Protein 3H0O (pdb70)

Solvent-accessible surface area: 10497 Å² total; per-residue (Å²): 142,56,110,28,0,0,0,9,0,51,12,89,130,58,51,108,42,0,48,3,28,0,52,0,46,3,2,16,11,37,0,0,0,0,1,0,14,0,23,34,83,7,1,89,76,85,96,48,93,67,32,0,18,0,2,0,20,0,11,4,92,77,43,32,26,2,5,0,5,0,20,2,21,100,19,89,54,80,126,60,29,83,102,115,21,90,8,99,76,26,0,33,119,24,19,6,20,0,2,0,11,1,5,61,112,36,0,62,0,13,14,67,55,127,86,49,14,99,22,113,46,51,30,7,75,74,3,75,39,53,1,3,2,16,0,8,0,20,0,6,95,53,41,92,71,0,11,136,13,49,66,86,116,17,72,25,41,0,19,0,29,46,0,61,7,33,119,62,31,76,38,142,8,166,89,53,51,52,22,61,87,66,40,52,18,86,1,117,86,55,4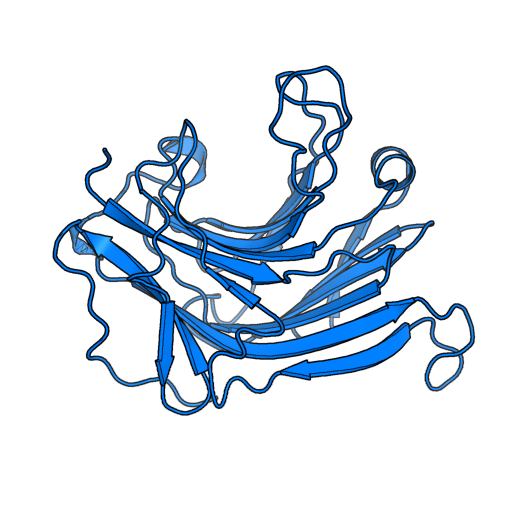8,48,98,77,3,9,70,1,84,91,54,86,145,32,0,57,0,21,2,14,68,126,0,12,31,45,98,117,23,10,1,0,0,0,0,0,91,83,65,111,37,53,8,139,44,173,23,32,223,66

Radius of gyration: 16.9 Å; Cα contacts (8 Å, |Δi|>4): 677; chains: 1; bounding box: 40×43×46 Å

Nearest PDB structures (foldseek):
  3h0o-assembly1_A  TM=1.004E+00  e=4.615E-49  Fibrobacter succinogenes
  3hr9-assembly1_A  TM=1.004E+00  e=6.947E-48  Fibrobacter succinogenes
  3axd-assembly1_A  TM=9.994E-01  e=2.816E-46  Fibrobacter succinogenes subsp. succinogenes S85
  1zm1-assembly1_B  TM=9.976E-01  e=1.644E-44  Fibrobacter succinogenes
  2r49-assembly1_A  TM=9.841E-01  e=6.721E-44  Fibrobacter succinogenes

CATH classification: 2.60.120.200

B-factor: mean 15.39, std 5.96, range [6.52, 32.75]

Foldseek 3Di:
DFFKEWWKKWWPDWFDWWKKKWWKQFWAAFFKKWWKKWFDPPQQPQPQDWGFMWIWIQQRVQQQKTWTWTWIDGHVGIDMDIDMGGHPPGSNPHIWMWMWGADLAWIFIDINRHTPDIDGDDSSPRNDDITIMMIIMFGFPPCVRRHPDDQVVDKIKMKTQKMWIWDQQQLPDVPRHGTHTDDMDRQQDPDPVTMDMDAADDPRTNHGHDPLQWDGPDRITMIIMHGVPPRDDDDDDDDD

InterPro domains:
  IPR000757 Beta-glucanase-like, N-terminal domain [PF00722] (22-151)
  IPR000757 Beta-glucanase-like, N-terminal domain [PS51762] (1-197)
  IPR008263 Glycoside hydrolase, family 16, active site [PS01034] (79-89)
  IPR008264 Beta-glucanase [PR00737] (33-51)
  IPR008264 Beta-glucanase [PR00737] (76-91)
  IPR008264 Beta-glucanase [PR00737] (133-150)
  IPR008264 Beta-glucanase [PR00737] (180-192)
  IPR013320 Concanavalin A-like lectin/glucanase domain superfamily [SSF49899] (26-251)
  IPR050546 Glycosyl Hydrolase Family 16 [PTHR10963] (32-193)

Secondary structure (DSSP, 8-state):
--SEEEEEEEESS-BSSEEEEEEEE----TTEEEEEEEE-TTTT--SSPBP-EEEEEEETT-TTEEEEEEEEEETTEEE---EEEE-SS-TTTS-EEEEEEE-SS-EEEEETTEEEEEE-SHHHHT--S-BEEEEEEEEBS-HHHH-S--GGG--EEEEEEEEEEEEE-TTTSGGG-SEEEEEEE--SS--TTTEEE--B--TTB-EEE-GGGEEEETTEEEEEEEETT-----SPPPP-

Structure (mmCIF, N/CA/C/O backbone):
data_3H0O
#
_entry.id   3H0O
#
_cell.length_a   60.4
_cell.length_b   68.6
_cell.length_c   70.7
_cell.angle_alpha   90.00
_cell.angle_beta   90.00
_cell.angle_gamma   90.00
#
_symmetry.space_group_name_H-M   'P 21 21 21'
#
loop_
_entity.id
_entity.type
_entity.pdbx_description
1 polymer Beta-glucanase
2 non-polymer 'CALCIUM ION'
3 non-polymer 2-AMINO-2-HYDROXYMETHYL-PROPANE-1,3-DIOL
4 non-polymer 'ACETATE ION'
5 water water
#
loop_
_atom_site.group_PDB
_atom_site.id
_atom_site.type_symbol
_atom_site.label_atom_id
_atom_site.label_alt_id
_atom_site.label_comp_id
_atom_site.label_asym_id
_atom_site.label_entity_id
_atom_site.label_seq_id
_atom_site.pdbx_PDB_ins_code
_atom_site.Cartn_x
_atom_site.Cartn_y
_atom_site.Cartn_z
_atom_site.occupancy
_atom_site.B_iso_or_equiv
_atom_site.auth_seq_id
_atom_site.auth_comp_id
_atom_site.auth_asym_id
_atom_site.auth_atom_id
_atom_site.pdbx_PDB_model_num
ATOM 1 N N . ALA A 1 1 ? 12.448 47.374 12.303 1.00 26.65 4 ALA A N 1
ATOM 2 C CA . ALA A 1 1 ? 12.734 45.974 12.705 1.00 24.36 4 ALA A CA 1
ATOM 3 C C . ALA A 1 1 ? 13.087 45.034 11.530 1.00 23.32 4 ALA A C 1
ATOM 4 O O . ALA A 1 1 ? 13.351 45.477 10.401 1.00 23.75 4 ALA A O 1
ATOM 6 N N . LYS A 1 2 ? 13.093 43.733 11.791 1.00 19.48 5 LYS A N 1
ATOM 7 C CA . LYS A 1 2 ? 13.532 42.760 10.806 1.00 17.88 5 LYS A CA 1
ATOM 8 C C . LYS A 1 2 ? 12.459 42.270 9.855 1.00 16.63 5 LYS A C 1
ATOM 9 O O . LYS A 1 2 ? 11.287 42.494 10.109 1.00 18.0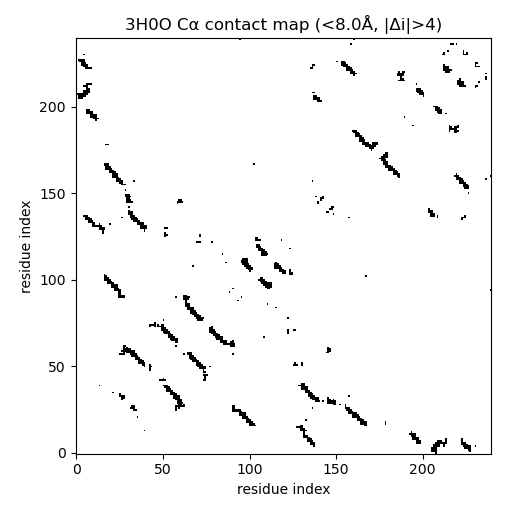8 5 LYS A O 1
ATOM 15 N N . ASP A 1 3 ? 12.898 41.608 8.780 1.00 15.91 6 ASP A N 1
ATOM 16 C CA . ASP A 1 3 ? 12.003 41.185 7.690 1.00 15.51 6 ASP A CA 1
ATOM 17 C C . ASP A 1 3 ? 11.382 39.792 7.856 1.00 13.52 6 ASP A C 1
ATOM 18 O O . ASP A 1 3 ? 10.543 39.383 7.063 1.00 12.95 6 ASP A O 1
ATOM 23 N N . PHE A 1 4 ? 11.779 39.084 8.921 1.00 10.67 7 PHE A N 1
ATOM 24 C CA . PHE A 1 4 ? 11.295 37.707 9.180 1.00 10.42 7 PHE A CA 1
ATOM 25 C C . PHE A 1 4 ? 10.915 37.568 10.633 1.00 9.65 7 PHE A C 1
ATOM 26 O O . PHE A 1 4 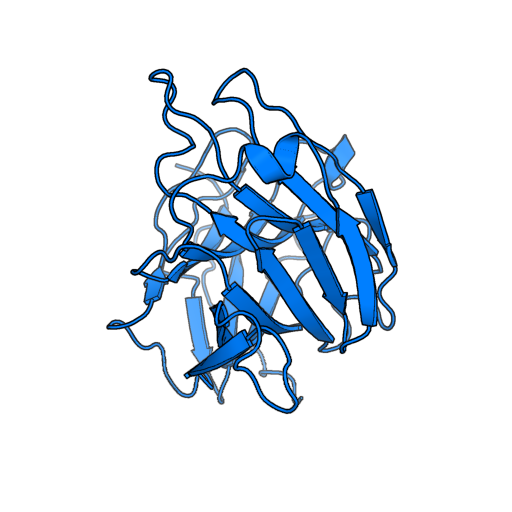? 11.399 38.322 11.469 1.00 9.94 7 PHE A O 1
ATOM 34 N N . SER A 1 5 ? 10.038 36.606 10.885 1.00 10.27 8 SER A N 1
ATOM 35 C CA . SER A 1 5 ? 9.540 36.320 12.226 1.00 9.81 8 SER A CA 1
ATOM 36 C C . SER A 1 5 ? 9.861 34.904 12.632 1.00 9.73 8 SER A C 1
ATOM 37 O O . SER A 1 5 ? 9.506 33.945 11.941 1.00 10.38 8 SER A O 1
ATOM 40 N N . GLY A 1 6 ? 10.563 34.800 13.764 1.00 8.98 9 GLY A N 1
ATOM 41 C CA . GLY A 1 6 ? 10.867 33.494 14.341 1.00 10.45 9 GLY A CA 1
ATOM 42 C C . GLY A 1 6 ? 10.220 33.402 15.704 1.00 10.33 9 GLY A C 1
ATOM 43 O O . GLY A 1 6 ? 9.303 34.149 16.010 1.00 10.29 9 GLY A O 1
ATOM 44 N N . ALA A 1 7 ? 10.702 32.495 16.549 1.00 10.24 10 ALA A N 1
ATOM 45 C CA . ALA A 1 7 ? 10.085 32.310 17.855 1.00 10.57 10 ALA A CA 1
ATOM 46 C C . ALA A 1 7 ? 11.052 31.758 18.872 1.00 9.84 10 ALA A C 1
ATOM 47 O O . ALA A 1 7 ? 12.007 31.069 18.523 1.00 10.67 10 ALA A O 1
ATOM 49 N N . GLU A 1 8 ? 10.800 32.081 20.141 1.00 10.60 11 GLU A N 1
ATOM 50 C CA . GLU A 1 8 ? 11.623 31.535 21.231 1.00 10.54 11 GLU A CA 1
ATOM 51 C C . GLU A 1 8 ? 10.732 31.227 22.428 1.00 10.66 11 GLU A C 1
ATOM 52 O O . GLU A 1 8 ? 10.101 32.130 22.983 1.00 13.79 11 GLU A O 1
ATOM 58 N N . LEU A 1 9 ? 10.665 29.946 22.798 1.00 9.20 12 LEU A N 1
ATOM 59 C CA . LEU A 1 9 ? 9.905 29.463 23.956 1.00 9.89 12 LEU A CA 1
ATOM 60 C C . LEU A 1 9 ? 10.889 29.333 25.109 1.00 8.76 12 LEU A C 1
ATOM 61 O O . LEU A 1 9 ? 11.991 28.806 24.914 1.00 10.49 12 LEU A O 1
ATOM 66 N N . TYR A 1 10 ? 10.546 29.813 26.301 1.00 8.63 13 TYR A N 1
ATOM 67 C CA . TYR A 1 10 ? 11.509 29.710 27.398 1.00 8.94 13 TYR A CA 1
ATOM 68 C C . TYR A 1 10 ? 10.828 29.465 28.746 1.00 8.33 13 TYR A C 1
ATOM 69 O O . TYR A 1 10 ? 9.722 29.962 28.987 1.00 9.22 13 TYR A O 1
ATOM 78 N N . THR A 1 11 ? 11.458 28.693 29.621 1.00 7.86 14 THR A N 1
ATOM 79 C CA . THR A 1 11 ? 10.889 28.538 30.947 1.00 8.47 14 THR A CA 1
ATOM 80 C C . THR A 1 11 ? 11.039 29.847 31.711 1.00 9.41 14 THR A C 1
ATOM 81 O O . THR A 1 11 ? 12.073 30.538 31.656 1.00 10.07 14 THR A O 1
ATOM 85 N N . LEU A 1 12 ? 9.979 30.200 32.443 1.00 9.29 15 LEU A N 1
ATOM 86 C CA . LEU A 1 12 ? 10.056 31.404 33.285 1.00 9.61 15 LEU A CA 1
ATOM 87 C C . LEU A 1 12 ? 11.073 31.217 34.421 1.00 9.63 15 LEU A C 1
ATOM 88 O O . LEU A 1 12 ? 11.786 32.175 34.812 1.00 11.87 15 LEU A O 1
ATOM 93 N N . GLU A 1 13 ? 11.172 29.996 34.933 1.00 10.39 16 GLU A N 1
ATOM 94 C CA . GLU A 1 13 ? 12.084 29.677 36.022 1.00 10.06 16 GLU A CA 1
ATOM 95 C C . GLU A 1 13 ? 13.391 29.112 35.528 1.00 9.47 16 GLU A C 1
ATOM 96 O O . GLU A 1 13 ? 13.428 28.416 34.510 1.00 12.37 16 GLU A O 1
ATOM 102 N N . GLU A 1 14 ? 14.459 29.398 36.246 1.00 9.17 17 GLU A N 1
ATOM 103 C CA . GLU A 1 14 ? 15.782 28.854 35.948 1.00 9.27 17 GLU A CA 1
ATOM 104 C C . GLU A 1 14 ? 16.131 27.911 37.087 1.00 9.92 17 GLU A C 1
ATOM 105 O O . GLU A 1 14 ? 15.691 28.123 38.241 1.00 11.49 17 GLU A O 1
ATOM 111 N N . VAL A 1 15 ? 16.962 26.910 36.800 1.00 9.16 18 VAL A N 1
ATOM 112 C CA . VAL A 1 15 ? 17.360 25.930 37.829 1.00 9.61 18 VAL A CA 1
ATOM 113 C C . VAL A 1 15 ? 18.858 25.676 37.807 1.00 9.83 18 VAL A C 1
ATOM 114 O O . VAL A 1 15 ? 19.538 26.004 36.849 1.00 10.32 18 VAL A O 1
ATOM 118 N N . GLN A 1 16 ? 19.373 25.095 38.895 1.00 10.84 19 GLN A N 1
ATOM 119 C CA . GLN A 1 16 ? 20.791 24.738 38.968 1.00 10.40 19 GLN A CA 1
ATOM 120 C C . GLN A 1 16 ? 20.879 23.237 38.817 1.00 10.22 19 GLN A C 1
ATOM 121 O O . GLN A 1 16 ? 20.460 22.498 39.741 1.00 10.76 19 GLN A O 1
ATOM 127 N N . TYR A 1 17 ? 21.421 22.795 37.682 1.00 10.21 20 TYR A N 1
ATOM 128 C CA . TYR A 1 17 ? 21.585 21.395 37.328 1.00 9.23 20 TYR A CA 1
ATOM 129 C C . TYR A 1 17 ? 20.274 20.721 37.014 1.00 10.37 20 TYR A C 1
ATOM 130 O O . TYR A 1 17 ? 19.197 21.214 37.377 1.00 12.36 20 TYR A O 1
ATOM 139 N N . GLY A 1 18 ? 20.374 19.607 36.327 1.00 9.29 21 GLY A N 1
ATOM 140 C CA . GLY A 1 18 ? 19.184 18.844 36.005 1.00 9.40 21 GLY A CA 1
ATOM 141 C C . GLY A 1 18 ? 19.313 18.033 34.739 1.00 9.06 21 GLY A C 1
ATOM 142 O O . GLY A 1 18 ? 20.377 17.962 34.120 1.00 9.88 21 GLY A O 1
ATOM 143 N N . LYS A 1 19 ? 18.236 17.369 34.376 1.00 9.63 22 LYS A N 1
ATOM 144 C CA . LYS A 1 19 ? 18.157 16.628 33.111 1.00 9.31 22 LYS A CA 1
ATOM 145 C C . LYS A 1 19 ? 16.939 17.207 32.411 1.00 7.96 22 LYS A C 1
ATOM 146 O O . LYS A 1 19 ? 15.922 17.517 33.069 1.00 9.24 22 LYS A O 1
ATOM 152 N N . PHE A 1 20 ? 17.056 17.420 31.108 1.00 8.01 23 PHE A N 1
ATOM 153 C CA . PHE A 1 20 ? 16.004 18.086 30.345 1.00 7.63 23 PHE A CA 1
ATOM 154 C C . PHE A 1 20 ? 15.786 17.309 29.068 1.00 8.06 23 PHE A C 1
ATOM 155 O O . PHE A 1 20 ? 16.742 17.093 28.321 1.00 9.82 23 PHE A O 1
ATOM 163 N N . GLU A 1 21 ? 14.556 16.870 28.795 1.00 9.12 24 GLU A N 1
ATOM 164 C CA . GLU A 1 21 ? 14.271 16.131 27.566 1.00 9.89 24 GLU A CA 1
ATOM 165 C C . GLU A 1 21 ? 13.168 16.809 26.788 1.00 8.14 24 GLU A C 1
ATOM 166 O O . GLU A 1 21 ? 12.206 17.353 27.394 1.00 9.56 24 GLU A O 1
ATOM 172 N N . ALA A 1 22 ? 13.281 16.803 25.462 1.00 8.66 25 ALA A N 1
ATOM 173 C CA . ALA A 1 22 ? 12.237 17.378 24.640 1.00 8.38 25 ALA A CA 1
ATOM 174 C C . ALA A 1 22 ? 12.046 16.486 23.433 1.00 8.85 25 ALA A C 1
ATOM 175 O O . ALA A 1 22 ? 13.014 16.081 22.786 1.00 9.53 25 ALA A O 1
ATOM 177 N N . ARG A 1 23 ? 10.776 16.157 23.156 1.00 9.60 26 ARG A N 1
ATOM 178 C CA . ARG A 1 23 ? 10.387 15.301 22.034 1.00 10.35 26 ARG A CA 1
ATOM 179 C C . ARG A 1 23 ? 10.039 16.240 20.904 1.00 9.50 26 ARG A C 1
ATOM 180 O O . ARG A 1 23 ? 9.018 16.915 20.952 1.00 11.13 26 ARG A O 1
ATOM 188 N N . MET A 1 24 ? 10.887 16.262 19.878 1.00 9.54 27 MET A N 1
ATOM 189 C CA . MET A 1 24 ? 10.723 17.243 18.831 1.00 10.34 27 MET A CA 1
ATOM 190 C C . MET A 1 24 ? 10.977 16.786 17.421 1.00 10.95 27 MET A C 1
ATOM 191 O O . MET A 1 24 ? 11.764 15.871 17.190 1.00 11.96 27 MET A O 1
ATOM 196 N N . LYS A 1 25 ? 10.314 17.457 16.489 1.00 10.68 28 LYS A N 1
ATOM 197 C CA . LYS A 1 25 ? 10.612 17.291 15.065 1.00 10.91 28 LYS A CA 1
ATOM 198 C C . LYS A 1 25 ? 11.103 18.713 14.732 1.00 11.20 28 LYS A C 1
ATOM 199 O O . LYS A 1 25 ? 10.371 19.717 14.876 1.00 12.02 28 LYS A O 1
ATOM 205 N N . MET A 1 26 ? 12.348 18.803 14.286 1.00 10.57 29 MET A N 1
ATOM 206 C CA . MET A 1 26 ? 12.980 20.089 14.049 1.00 10.57 29 MET A CA 1
ATOM 207 C C . MET A 1 26 ? 12.701 20.708 12.691 1.00 11.23 29 MET A C 1
ATOM 208 O O . MET A 1 26 ? 12.245 20.049 11.760 1.00 12.18 29 MET A O 1
ATOM 213 N N . ALA A 1 27 ? 12.979 21.994 12.586 1.00 11.45 30 ALA A N 1
ATOM 214 C CA . ALA A 1 27 ? 12.815 22.727 11.331 1.00 11.30 30 ALA A CA 1
ATOM 215 C C . ALA A 1 27 ? 14.158 22.841 10.654 1.00 10.91 30 ALA A C 1
ATOM 216 O O . ALA A 1 27 ? 15.193 22.954 11.328 1.00 10.73 30 ALA A O 1
ATOM 218 N N . ALA A 1 28 ? 14.163 22.786 9.321 1.00 11.32 31 ALA A N 1
ATOM 219 C CA . ALA A 1 28 ? 15.422 22.950 8.608 1.00 12.17 31 ALA A CA 1
ATOM 220 C C . ALA A 1 28 ? 15.270 23.362 7.155 1.00 13.53 31 ALA A C 1
ATOM 221 O O . ALA A 1 28 ? 14.461 22.807 6.408 1.00 15.02 31 ALA A O 1
ATOM 223 N N . ALA A 1 29 ? 16.027 24.386 6.808 1.00 12.09 32 ALA A N 1
ATOM 224 C CA . ALA A 1 29 ? 16.197 24.793 5.408 1.00 13.23 32 ALA A CA 1
ATOM 225 C C . ALA A 1 29 ? 17.516 25.540 5.429 1.00 11.88 32 ALA A C 1
ATOM 226 O O . ALA A 1 29 ? 17.968 26.019 6.475 1.00 12.15 32 ALA A O 1
ATOM 228 N N . SER A 1 30 ? 18.173 25.684 4.280 1.00 12.77 33 SER A N 1
ATOM 229 C CA . SER A 1 30 ? 19.418 26.412 4.280 1.00 12.02 33 SER A CA 1
ATOM 230 C C . SER A 1 30 ? 19.211 27.788 4.942 1.00 12.31 33 SER A C 1
ATOM 231 O O . SER A 1 30 ? 18.262 28.488 4.647 1.00 11.65 33 SER A O 1
ATOM 234 N N . GLY A 1 31 ? 20.102 28.122 5.875 1.00 11.32 34 GLY A N 1
ATOM 235 C CA . GLY A 1 31 ? 20.033 29.377 6.581 1.00 12.0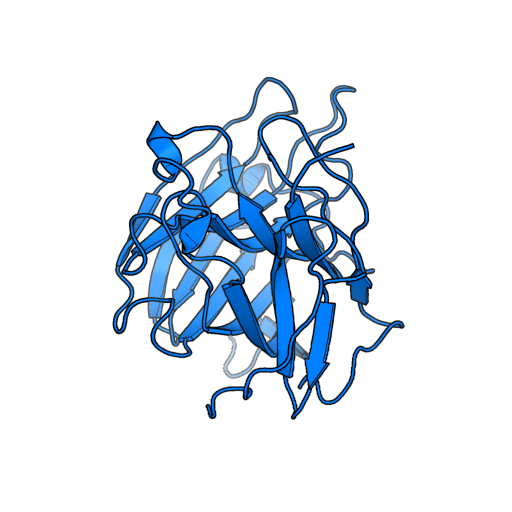1 34 GLY A CA 1
ATOM 236 C C . GLY A 1 31 ? 19.369 29.376 7.955 1.00 10.02 34 GLY A C 1
ATOM 237 O O . GLY A 1 31 ? 19.401 30.402 8.635 1.00 10.89 34 GLY A O 1
ATOM 238 N N . THR A 1 32 ? 18.739 28.277 8.341 1.00 10.51 35 THR A N 1
ATOM 239 C CA . THR A 1 32 ? 17.992 28.261 9.610 1.00 9.42 35 THR A CA 1
ATOM 240 C C . THR A 1 32 ? 18.727 27.647 10.792 1.00 10.05 35 THR A C 1
ATOM 241 O O . THR A 1 32 ? 19.721 26.931 10.645 1.00 10.29 35 THR A O 1
ATOM 245 N N . VAL A 1 33 ? 18.223 27.996 11.967 1.00 9.46 36 VAL A N 1
ATOM 246 C CA . VAL A 1 33 ? 18.700 27.432 13.238 1.00 9.09 36 VAL A CA 1
ATOM 247 C C . VAL A 1 33 ? 17.440 27.033 14.008 1.00 8.59 36 VAL A C 1
ATOM 248 O O . VAL A 1 33 ? 16.528 27.852 14.194 1.00 9.56 36 VAL A O 1
ATOM 252 N N . SER A 1 34 ? 17.416 25.789 14.481 1.00 8.32 37 SER A N 1
ATOM 253 C CA . SER A 1 34 ? 16.260 25.191 15.190 1.00 8.18 37 SER A CA 1
ATOM 254 C C . SER A 1 34 ? 16.879 24.544 16.411 1.00 8.44 37 SER A C 1
ATOM 255 O O . SER A 1 34 ? 17.724 23.670 16.276 1.00 8.63 37 SER A O 1
ATOM 258 N N . SER A 1 35 ? 16.459 24.964 17.607 1.00 7.52 38 SER A N 1
ATOM 259 C CA . SER A 1 35 ? 17.250 24.607 18.787 1.00 8.07 38 SER A CA 1
ATOM 260 C C . SER A 1 35 ? 16.522 24.164 20.023 1.00 7.52 38 SER A C 1
ATOM 261 O O . SER A 1 35 ? 15.288 24.278 20.135 1.00 8.80 38 SER A O 1
ATOM 264 N N . MET A 1 36 ? 17.340 23.685 20.966 1.00 8.14 39 MET A N 1
ATOM 265 C CA . MET A 1 36 ? 16.963 23.368 22.351 1.00 6.92 39 MET A CA 1
ATOM 266 C C . MET A 1 36 ? 18.220 23.807 23.102 1.00 7.33 39 MET A C 1
ATOM 267 O O . MET A 1 36 ? 19.338 23.407 22.754 1.00 8.37 39 MET A O 1
ATOM 272 N N . PHE A 1 37 ? 18.068 24.600 24.165 1.00 6.95 40 PHE A N 1
ATOM 273 C CA . PHE A 1 37 ? 19.244 25.056 24.886 1.00 7.92 40 PHE A CA 1
ATOM 274 C C . PHE A 1 37 ? 18.949 25.471 26.300 1.00 7.05 40 PHE A C 1
ATOM 275 O O . PHE A 1 37 ? 17.821 25.794 26.656 1.00 8.78 40 PHE A O 1
ATOM 283 N N . LEU A 1 38 ? 19.972 25.356 27.131 1.00 7.27 41 LEU A N 1
ATOM 284 C CA . LEU A 1 38 ? 19.919 25.865 28.497 1.00 7.58 41 LEU A CA 1
ATOM 285 C C . LEU A 1 38 ? 20.555 27.246 28.421 1.00 7.35 41 LEU A C 1
ATOM 286 O O . LEU A 1 38 ? 21.525 27.462 27.686 1.00 8.40 41 LEU A O 1
ATOM 291 N N . TYR A 1 39 ? 20.000 28.201 29.162 1.00 7.68 42 TYR A N 1
ATOM 292 C CA . TYR A 1 39 ? 20.507 29.558 29.090 1.00 8.33 42 TYR A CA 1
ATOM 293 C C . TYR A 1 39 ? 20.397 30.308 30.405 1.00 7.73 42 TYR A C 1
ATOM 294 O O . TYR A 1 39 ? 19.312 30.290 31.022 1.00 9.20 42 TYR A O 1
ATOM 303 N N . GLN A 1 40 ? 21.478 30.942 30.851 1.00 8.51 43 GLN A N 1
ATOM 304 C CA . GLN A 1 40 ? 21.426 31.806 32.059 1.00 8.90 43 GLN A CA 1
ATOM 305 C C . GLN A 1 40 ? 21.013 33.200 31.497 1.00 8.22 43 GLN A C 1
ATOM 306 O O . GLN A 1 40 ? 21.816 33.910 30.858 1.00 8.51 43 GLN A O 1
ATOM 312 N N . ASN A 1 41 ? 19.764 33.588 31.739 1.00 8.21 44 ASN A N 1
ATOM 313 C CA . ASN A 1 41 ? 19.277 34.839 31.150 1.00 9.48 44 ASN A CA 1
ATOM 314 C C . ASN A 1 41 ? 20.125 36.010 31.587 1.00 10.54 44 ASN A C 1
ATOM 315 O O . ASN A 1 41 ? 20.514 36.097 32.753 1.00 11.43 44 ASN A O 1
ATOM 320 N N . GLY A 1 42 ? 20.423 36.889 30.627 1.00 10.08 45 GLY A N 1
ATOM 321 C CA . GLY A 1 42 ? 21.275 38.039 30.883 1.00 11.64 45 GLY A CA 1
ATOM 322 C C . GLY A 1 42 ? 22.701 37.786 30.458 1.00 11.60 45 GLY A C 1
ATOM 323 O O . GLY A 1 42 ? 23.516 38.713 30.449 1.00 12.03 45 GLY A O 1
ATOM 324 N N . SER A 1 43 ? 23.036 36.540 30.085 1.00 11.61 46 SER A N 1
ATOM 325 C CA . SER A 1 43 ? 24.406 36.226 29.638 1.00 11.83 46 SER A CA 1
ATOM 326 C C . SER A 1 43 ? 24.854 37.142 28.501 1.00 11.59 46 SER A C 1
ATOM 327 O O . SER A 1 43 ? 26.039 37.446 28.388 1.00 13.00 46 SER A O 1
ATOM 330 N N . GLU A 1 44 ? 23.902 37.601 27.697 1.00 12.25 47 GLU A N 1
ATOM 331 C CA . GLU A 1 44 ? 24.179 38.438 26.534 1.00 14.25 47 GLU A CA 1
ATOM 332 C C . GLU A 1 44 ? 24.563 39.861 26.891 1.00 15.66 47 GLU A C 1
ATOM 333 O O . GLU A 1 44 ? 24.994 40.629 26.023 1.00 16.77 47 GLU A O 1
ATOM 339 N N . ILE A 1 45 ? 24.425 40.232 28.153 1.00 15.49 48 ILE A N 1
ATOM 340 C CA . ILE A 1 45 ? 24.764 41.588 28.579 1.00 16.33 48 ILE A CA 1
ATOM 341 C C . ILE A 1 45 ? 26.263 41.723 28.788 1.00 17.16 48 ILE A C 1
ATOM 342 O O . ILE A 1 45 ? 26.878 40.990 29.550 1.00 16.62 48 ILE A O 1
ATOM 347 N N . ALA A 1 46 ? 26.861 42.688 28.099 1.00 18.00 49 ALA A N 1
ATOM 348 C CA . ALA A 1 46 ? 28.300 42.866 28.148 1.00 18.51 49 ALA A CA 1
ATOM 349 C C . ALA A 1 46 ? 28.828 43.757 29.258 1.00 18.94 49 ALA A C 1
ATOM 350 O O . ALA A 1 46 ? 29.603 44.697 29.013 1.00 20.85 49 ALA A O 1
ATOM 352 N N . ASP A 1 47 ? 28.418 43.461 30.482 1.00 18.37 50 ASP A N 1
ATOM 353 C CA . ASP A 1 47 ? 28.847 44.223 31.642 1.00 19.38 50 ASP A CA 1
ATOM 354 C C . ASP A 1 47 ? 29.918 43.500 32.464 1.00 19.23 50 ASP A C 1
ATOM 355 O O . ASP A 1 47 ? 30.313 43.959 33.539 1.00 21.93 50 ASP A O 1
ATOM 360 N N . GLY A 1 48 ? 30.412 42.373 31.948 1.00 18.99 51 GLY A N 1
ATOM 361 C CA . GLY A 1 48 ? 31.451 41.632 32.632 1.00 19.63 51 GLY A CA 1
ATOM 362 C C . GLY A 1 48 ? 30.997 40.331 33.275 1.00 19.83 51 GLY A C 1
ATOM 363 O O . GLY A 1 48 ? 31.828 39.524 33.702 1.00 21.72 51 GLY A O 1
ATOM 364 N N . ARG A 1 49 ? 29.687 40.126 33.371 1.00 18.43 52 ARG A N 1
ATOM 365 C CA . ARG A 1 49 ? 29.181 38.896 33.979 1.00 17.34 52 ARG A CA 1
ATOM 366 C C . ARG A 1 49 ? 29.514 37.708 33.046 1.00 16.15 52 ARG A C 1
ATOM 367 O O . ARG A 1 49 ? 29.727 37.875 31.849 1.00 15.70 52 ARG A O 1
ATOM 375 N N . PRO A 1 50 ? 29.533 36.497 33.608 1.00 16.32 53 PRO A N 1
ATOM 376 C CA . PRO A 1 50 ? 29.835 35.334 32.764 1.00 14.57 53 PRO A CA 1
ATOM 377 C C . PRO A 1 50 ? 28.675 34.933 31.842 1.00 13.73 53 PRO A C 1
ATOM 378 O O . PRO A 1 50 ? 27.515 35.301 32.076 1.00 13.37 53 PRO A O 1
ATOM 382 N N . TRP A 1 51 ? 29.017 34.206 30.789 1.00 12.38 54 TRP A N 1
ATOM 383 C CA . TRP A 1 51 ? 28.037 33.672 29.833 1.00 12.57 54 TRP A CA 1
ATOM 384 C C . TRP A 1 51 ? 27.916 32.200 30.243 1.00 11.88 54 TRP A C 1
ATOM 385 O O . TRP A 1 51 ? 28.921 31.533 30.493 1.00 11.02 54 TRP A O 1
ATOM 396 N N . VAL A 1 52 ? 26.681 31.708 30.325 1.00 10.77 55 VAL A N 1
ATOM 397 C CA . VAL A 1 52 ? 26.422 30.314 30.729 1.00 9.38 55 VAL A CA 1
ATOM 398 C C . VAL A 1 52 ? 25.304 29.821 29.823 1.00 8.71 55 VAL A C 1
ATOM 399 O O . VAL A 1 52 ? 24.184 30.315 29.900 1.00 9.61 55 VAL A O 1
ATOM 403 N N . GLU A 1 53 ? 25.630 28.867 28.953 1.00 7.97 56 GLU A N 1
ATOM 404 C CA . GLU A 1 53 ? 24.696 28.337 27.979 1.00 8.67 56 GLU A CA 1
ATOM 405 C C . GLU A 1 53 ? 25.134 26.968 27.479 1.00 7.77 56 GLU A C 1
ATOM 406 O O . GLU A 1 53 ? 26.340 26.741 27.322 1.00 8.69 56 GLU A O 1
ATOM 412 N N . VAL A 1 54 ? 24.177 26.084 27.190 1.00 7.82 57 VAL A N 1
ATOM 413 C CA . VAL A 1 54 ? 24.470 24.734 26.643 1.00 6.86 57 VAL A CA 1
ATOM 414 C C . VAL A 1 54 ? 23.493 24.575 25.487 1.00 7.36 57 VAL A C 1
ATOM 415 O O . VAL A 1 54 ? 22.276 24.742 25.672 1.00 8.65 57 VAL A O 1
ATOM 419 N N . ASP A 1 55 ? 23.999 24.188 24.317 1.00 8.09 58 ASP A N 1
ATOM 420 C CA . ASP A 1 55 ? 23.173 24.124 23.095 1.00 8.23 58 ASP A CA 1
ATOM 421 C C . ASP A 1 55 ? 23.047 22.836 22.340 1.00 7.86 58 ASP A C 1
ATOM 422 O O . ASP A 1 55 ? 23.993 22.027 22.315 1.00 8.31 58 ASP A O 1
ATOM 427 N N . ILE A 1 56 ? 21.875 22.699 21.715 1.00 8.63 59 ILE A N 1
ATOM 428 C CA . ILE A 1 56 ? 21.568 21.693 20.665 1.00 8.08 59 ILE A CA 1
ATOM 429 C C . ILE A 1 56 ? 21.003 22.601 19.533 1.00 8.75 59 ILE A C 1
ATOM 430 O O . ILE A 1 56 ? 19.958 23.238 19.710 1.00 8.80 59 ILE A O 1
ATOM 435 N N . GLU A 1 57 ? 21.690 22.654 18.395 1.00 9.08 60 GLU A N 1
ATOM 436 C CA . GLU A 1 57 ? 21.231 23.475 17.276 1.00 8.54 60 GLU A CA 1
ATOM 437 C C . GLU A 1 57 ? 21.265 22.728 15.966 1.00 8.44 60 GLU A C 1
ATOM 438 O O . GLU A 1 57 ? 22.335 22.277 15.547 1.00 10.45 60 GLU A O 1
ATOM 444 N N . VAL A 1 58 ? 20.103 22.546 15.356 1.00 8.01 61 VAL A N 1
ATOM 445 C CA . VAL A 1 58 ? 20.074 21.957 14.007 1.00 8.84 61 VAL A CA 1
ATOM 446 C C . VAL A 1 58 ? 20.314 23.138 13.037 1.00 9.28 61 VAL A C 1
ATOM 447 O O . VAL A 1 58 ? 19.553 24.120 13.044 1.00 9.37 61 VAL A O 1
ATOM 451 N N . LEU A 1 59 ? 21.423 23.062 12.285 1.00 11.17 62 LEU A N 1
ATOM 452 C CA . LEU A 1 59 ? 21.806 24.089 11.300 1.00 11.78 62 LEU A CA 1
ATOM 453 C C . LEU A 1 59 ? 21.136 23.642 9.999 1.00 11.16 62 LEU A C 1
ATOM 454 O O . LEU A 1 59 ? 21.369 22.513 9.542 1.00 13.57 62 LEU A O 1
ATOM 459 N N . GLY A 1 60 ? 20.349 24.546 9.404 1.00 11.30 63 GLY A N 1
ATOM 460 C CA . GLY A 1 60 ? 19.471 24.188 8.314 1.00 12.43 63 GLY A CA 1
ATOM 461 C C . GLY A 1 60 ? 20.007 23.508 7.083 1.00 11.52 63 GLY A C 1
ATOM 462 O O . GLY A 1 60 ? 19.299 22.704 6.491 1.00 13.27 63 GLY A O 1
ATOM 463 N N . LYS A 1 61 ? 21.240 23.817 6.743 1.00 12.92 64 LYS A N 1
ATOM 464 C CA . LYS A 1 61 ? 21.820 23.199 5.541 1.00 14.47 64 LYS A CA 1
ATOM 465 C C . LYS A 1 61 ? 22.137 21.726 5.777 1.00 15.74 64 LYS A C 1
ATOM 466 O O . LYS A 1 61 ? 22.332 20.980 4.826 1.00 17.05 64 LYS A O 1
ATOM 472 N N . ASN A 1 62 ? 22.196 21.289 7.039 1.00 15.04 65 ASN A N 1
ATOM 473 C CA . ASN A 1 62 ? 22.551 19.896 7.355 1.00 15.86 65 ASN A CA 1
ATOM 474 C C . ASN A 1 62 ? 21.551 19.316 8.335 1.00 14.41 65 ASN A C 1
ATOM 475 O O . ASN A 1 62 ? 21.872 19.125 9.506 1.00 14.30 65 ASN A O 1
ATOM 480 N N . PRO A 1 63 ? 20.353 19.012 7.876 1.00 14.56 66 PRO A N 1
ATOM 481 C CA . PRO A 1 63 ? 19.288 18.457 8.724 1.00 15.68 66 PRO A CA 1
ATOM 482 C C . PRO A 1 63 ? 19.552 17.085 9.336 1.00 14.96 66 PRO A C 1
ATOM 483 O O . PRO A 1 63 ? 18.884 16.690 10.296 1.00 14.04 66 PRO A O 1
ATOM 487 N N . GLY A 1 64 ? 20.543 16.374 8.808 1.00 13.85 67 GLY A N 1
ATOM 488 C CA . GLY A 1 64 ? 20.863 15.050 9.318 1.00 15.40 67 GLY A CA 1
ATOM 489 C C . GLY A 1 64 ? 21.873 15.067 10.442 1.00 15.42 67 GLY A C 1
ATOM 490 O O . GLY A 1 64 ? 22.485 14.044 10.758 1.00 16.09 67 GLY A O 1
ATOM 491 N N . SER A 1 65 ? 22.046 16.233 11.066 1.00 15.21 68 SER A N 1
ATOM 492 C CA . SER A 1 65 ? 23.034 16.397 12.115 1.00 16.32 68 SER A CA 1
ATOM 493 C C . SER A 1 65 ? 22.596 17.545 13.006 1.00 14.65 68 SER A C 1
ATOM 494 O O . SER A 1 65 ? 21.725 18.311 12.612 1.00 13.81 68 SER A O 1
ATOM 497 N N . PHE A 1 66 ? 23.185 17.644 14.196 1.00 13.03 69 PHE A N 1
ATOM 498 C CA . PHE A 1 66 ? 22.977 18.828 15.025 1.00 12.16 69 PHE A CA 1
ATOM 499 C C . PHE A 1 66 ? 24.307 19.186 15.622 1.00 11.69 69 PHE A C 1
ATOM 500 O O . PHE A 1 66 ? 25.210 18.338 15.756 1.00 12.00 69 PHE A O 1
ATOM 508 N N . GLN A 1 67 ? 24.460 20.466 15.928 1.00 10.61 70 GLN A N 1
ATOM 509 C CA . GLN A 1 67 ? 25.652 20.992 16.552 1.00 9.61 70 GLN A CA 1
ATOM 510 C C . GLN A 1 67 ? 25.418 21.118 18.059 1.00 9.52 70 GLN A C 1
ATOM 511 O O . GLN A 1 67 ? 24.380 21.631 18.501 1.00 10.34 70 GLN A O 1
ATOM 517 N N . SER A 1 68 ? 26.368 20.620 18.838 1.00 9.78 71 SER A N 1
ATOM 518 C CA . SER A 1 68 ? 26.322 20.751 20.297 1.00 9.28 71 SER A CA 1
ATOM 519 C C . SER A 1 68 ? 27.294 21.850 20.660 1.00 8.86 71 SER A C 1
ATOM 520 O O . SER A 1 68 ? 28.249 22.126 19.914 1.00 9.94 71 SER A O 1
ATOM 523 N N . ASN A 1 69 ? 27.067 22.521 21.777 1.00 8.71 72 ASN A N 1
ATOM 524 C CA . ASN A 1 69 ? 27.982 23.568 22.195 1.00 9.02 72 ASN A CA 1
ATOM 525 C C . ASN A 1 69 ? 27.795 23.863 23.668 1.00 9.78 72 ASN A C 1
ATOM 526 O O . ASN A 1 69 ? 26.713 23.590 24.240 1.00 8.83 72 ASN A O 1
ATOM 531 N N . ILE A 1 70 ? 28.866 24.380 24.259 1.00 9.31 73 ILE A N 1
ATOM 532 C CA . ILE A 1 70 ? 28.801 24.971 25.582 1.00 8.93 73 ILE A CA 1
ATOM 533 C C . ILE A 1 70 ? 29.402 26.350 25.355 1.00 9.52 73 ILE A C 1
ATOM 534 O O . ILE A 1 70 ? 30.499 26.448 24.750 1.00 8.97 73 ILE A O 1
ATOM 539 N N . ILE A 1 71 ? 28.715 27.401 25.795 1.00 10.73 74 ILE A N 1
ATOM 540 C CA . ILE A 1 71 ? 29.232 28.749 25.691 1.00 9.58 74 ILE A CA 1
ATOM 541 C C . ILE A 1 71 ? 29.513 29.273 27.095 1.00 9.71 74 ILE A C 1
ATOM 542 O O . ILE A 1 71 ? 28.608 29.372 27.931 1.00 10.15 74 ILE A O 1
ATOM 547 N N . THR A 1 72 ? 30.795 29.528 27.376 1.00 11.13 75 THR A N 1
ATOM 548 C CA . THR A 1 72 ? 31.212 30.124 28.634 1.00 11.51 75 THR A CA 1
ATOM 549 C C . THR A 1 72 ? 32.036 31.381 28.278 1.00 12.31 75 THR A C 1
ATOM 550 O O . THR A 1 72 ? 31.874 31.882 27.165 1.00 12.97 75 THR A O 1
ATOM 554 N N . GLY A 1 73 ? 32.888 31.869 29.179 1.00 15.17 76 GLY A N 1
ATOM 555 C CA . GLY A 1 73 ? 33.587 33.119 28.885 1.00 15.58 76 GLY A CA 1
ATOM 556 C C . GLY A 1 73 ? 32.617 34.250 29.243 1.00 15.87 76 GLY A C 1
ATOM 557 O O . GLY A 1 73 ? 31.905 34.189 30.256 1.00 15.42 76 GLY A O 1
ATOM 558 N N . LYS A 1 74 ? 32.563 35.267 28.384 1.00 15.67 77 LYS A N 1
ATOM 559 C CA . LYS A 1 74 ? 31.662 36.395 28.604 1.00 16.44 77 LYS A CA 1
ATOM 560 C C . LYS A 1 74 ? 31.310 37.021 27.271 1.00 16.81 77 LYS A C 1
ATOM 561 O O . LYS A 1 74 ? 31.935 36.720 26.257 1.00 16.14 77 LYS A O 1
ATOM 567 N N . ALA A 1 75 ? 30.280 37.861 27.249 1.00 16.58 78 ALA A N 1
ATOM 568 C CA . ALA A 1 75 ? 29.871 38.490 25.991 1.00 17.69 78 ALA A CA 1
ATOM 569 C C . ALA A 1 75 ? 31.055 39.254 25.377 1.00 18.27 78 ALA A C 1
ATOM 570 O O . ALA A 1 75 ? 31.744 39.972 26.081 1.00 19.67 78 ALA A O 1
ATOM 572 N N . GLY A 1 76 ? 31.264 39.052 24.083 1.00 19.36 79 GLY A N 1
ATOM 573 C CA . GLY A 1 76 ? 32.370 39.693 23.388 1.00 20.17 79 GLY A CA 1
ATOM 574 C C . GLY A 1 76 ? 33.658 38.892 23.510 1.00 21.40 79 GLY A C 1
ATOM 575 O O . GLY A 1 76 ? 34.647 39.209 22.838 1.00 22.38 79 GLY A O 1
ATOM 576 N N . ALA A 1 77 ? 33.669 37.863 24.360 1.00 19.95 80 ALA A N 1
ATOM 577 C CA . ALA A 1 77 ? 34.836 36.997 24.553 1.00 18.83 80 ALA A CA 1
ATOM 578 C C . ALA A 1 77 ? 34.358 35.610 25.011 1.00 16.55 80 ALA A C 1
ATOM 579 O O . ALA A 1 77 ? 34.681 35.144 26.106 1.00 17.27 80 ALA A O 1
ATOM 581 N N . GLN A 1 78 ? 33.601 34.983 24.137 1.00 16.29 81 GLN A N 1
ATOM 582 C CA . GLN A 1 78 ? 33.034 33.681 24.419 1.00 16.84 81 GLN A CA 1
ATOM 583 C C . GLN A 1 78 ? 34.045 32.565 24.278 1.00 16.55 81 GLN A C 1
ATOM 584 O O . GLN A 1 78 ? 34.990 32.677 23.492 1.00 17.32 81 GLN A O 1
ATOM 590 N N . LYS A 1 79 ? 33.853 31.500 25.056 1.00 15.10 82 LYS A N 1
ATOM 591 C CA . LYS A 1 79 ? 34.663 30.284 24.942 1.00 14.84 82 LYS A CA 1
ATOM 592 C C . LYS A 1 79 ? 33.610 29.271 24.473 1.00 12.87 82 LYS A C 1
ATOM 593 O O . LYS A 1 79 ? 32.528 29.190 25.061 1.00 12.85 82 LYS A O 1
ATOM 599 N N . THR A 1 80 ? 33.897 28.554 23.399 1.00 12.42 83 THR A N 1
ATOM 600 C CA . THR A 1 80 ? 32.957 27.602 22.818 1.00 12.41 83 THR A CA 1
ATOM 601 C C . THR A 1 80 ? 33.597 26.253 22.571 1.00 11.27 83 THR A C 1
ATOM 602 O O . THR A 1 80 ? 34.823 26.089 22.747 1.00 13.53 83 THR A O 1
ATOM 606 N N . SER A 1 81 ? 32.801 25.276 22.150 1.00 11.43 84 SER A N 1
ATOM 607 C CA . SER A 1 81 ? 33.292 23.914 21.920 1.00 11.36 84 SER A CA 1
ATOM 608 C C . SER A 1 81 ? 32.346 23.200 20.977 1.00 11.33 84 SER A C 1
ATOM 609 O O . SER A 1 81 ? 31.796 22.142 21.299 1.00 12.87 84 SER A O 1
ATOM 612 N N . GLU A 1 82 ? 32.169 23.774 19.799 1.00 11.14 85 GLU A N 1
ATOM 613 C CA . GLU A 1 82 ? 31.251 23.206 18.828 1.00 11.99 85 GLU A CA 1
ATOM 614 C C . GLU A 1 82 ? 31.624 21.795 18.401 1.00 11.74 85 GLU A C 1
ATOM 615 O O . GLU A 1 82 ? 32.801 21.531 18.076 1.00 13.47 85 GLU A O 1
ATOM 621 N N . LYS A 1 83 ? 30.657 20.881 18.395 1.00 12.05 86 LYS A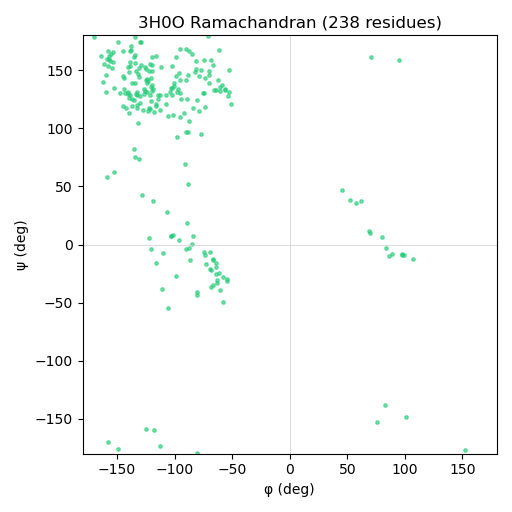 N 1
ATOM 622 C CA . LYS A 1 83 ? 30.851 19.524 17.862 1.00 12.48 86 LYS A CA 1
ATOM 623 C C . LYS A 1 83 ? 29.579 19.191 17.063 1.00 13.30 86 LYS A C 1
ATOM 624 O O . LYS A 1 83 ? 28.569 19.904 17.183 1.00 11.61 86 LYS A O 1
ATOM 630 N N . HIS A 1 84 ? 29.597 18.123 16.272 1.00 13.31 87 HIS A N 1
ATOM 631 C CA . HIS A 1 84 ? 28.462 17.760 15.426 1.00 14.55 87 HIS A CA 1
ATOM 632 C C . HIS A 1 84 ? 28.143 16.288 15.592 1.00 14.58 87 HIS A C 1
ATOM 633 O O . HIS A 1 84 ? 29.043 15.455 15.806 1.00 16.39 87 HIS A O 1
ATOM 640 N N . HIS A 1 85 ? 26.863 15.979 15.483 1.00 12.96 88 HIS A N 1
ATOM 641 C CA . HIS A 1 85 ? 26.363 14.639 15.752 1.00 14.17 88 HIS A CA 1
ATOM 642 C C . HIS A 1 85 ? 25.304 14.256 14.763 1.00 14.52 88 HIS A C 1
ATOM 643 O O . HIS A 1 85 ? 24.357 15.003 14.547 1.00 15.80 88 HIS A O 1
ATOM 650 N N . ALA A 1 86 ? 25.449 13.079 14.158 1.00 14.60 89 ALA A N 1
ATOM 651 C CA . ALA A 1 86 ? 24.490 12.607 13.209 1.00 15.25 89 ALA A CA 1
ATOM 652 C C . ALA A 1 86 ? 23.184 12.238 13.870 1.00 14.80 89 ALA A C 1
ATOM 653 O O . ALA A 1 86 ? 23.161 11.747 14.984 1.00 16.72 89 ALA A O 1
ATOM 655 N N . VAL A 1 87 ? 22.088 12.460 13.165 1.00 16.07 90 VAL A N 1
ATOM 656 C CA . VAL A 1 87 ? 20.761 12.130 13.654 1.00 17.09 90 VAL A CA 1
ATOM 657 C C . VAL A 1 87 ? 20.075 11.398 12.511 1.00 18.33 90 VAL A C 1
ATOM 658 O O . VAL A 1 87 ? 20.059 11.895 11.386 1.00 19.27 90 VAL A O 1
ATOM 662 N N . SER A 1 88 ? 19.481 10.255 12.820 1.00 17.73 91 SER A N 1
ATOM 663 C CA . SER A 1 88 ? 18.793 9.462 11.796 1.00 18.10 91 SER A CA 1
ATOM 664 C C . SER A 1 88 ? 17.494 8.881 12.351 1.00 16.40 91 SER A C 1
ATOM 665 O O . SER A 1 88 ? 17.495 8.270 13.422 1.00 17.80 91 SER A O 1
ATOM 668 N N . PRO A 1 89 ? 16.348 9.119 11.677 1.00 16.87 92 PRO A N 1
ATOM 669 C CA . PRO A 1 89 ? 16.155 9.893 10.452 1.00 17.36 92 PRO A CA 1
ATOM 670 C C . PRO A 1 89 ? 16.578 11.330 10.725 1.00 17.25 92 PRO A C 1
ATOM 671 O O . PRO A 1 89 ? 16.745 11.727 11.889 1.00 17.18 92 PRO A O 1
ATOM 675 N N . ALA A 1 90 ? 16.713 12.110 9.660 1.00 16.67 93 ALA A N 1
ATOM 676 C CA . ALA A 1 90 ? 17.100 13.511 9.758 1.00 14.95 93 ALA A CA 1
ATOM 677 C C . ALA A 1 90 ? 16.167 14.230 10.742 1.00 14.44 93 ALA A C 1
ATOM 678 O O . ALA A 1 90 ? 14.991 13.880 10.898 1.00 15.28 93 ALA A O 1
ATOM 680 N N . ALA A 1 91 ? 16.720 15.247 11.388 1.00 13.94 94 ALA A N 1
ATOM 681 C CA . ALA A 1 91 ? 16.002 15.975 12.439 1.00 13.32 94 ALA A CA 1
ATOM 682 C C . ALA A 1 91 ? 14.695 16.581 12.003 1.00 12.75 94 ALA A C 1
ATOM 683 O O . ALA A 1 91 ? 13.806 16.741 12.831 1.00 12.53 94 ALA A O 1
ATOM 685 N N . ASP A 1 92 ? 14.559 16.914 10.716 1.00 13.96 95 ASP A N 1
ATOM 686 C CA . ASP A 1 92 ? 13.324 17.509 10.232 1.00 13.99 95 ASP A CA 1
ATOM 687 C C . ASP A 1 92 ? 12.384 16.487 9.616 1.00 15.41 95 ASP A C 1
ATOM 688 O O . ASP A 1 92 ? 11.321 16.846 9.125 1.00 16.41 95 ASP A O 1
ATOM 693 N N . GLN A 1 93 ? 12.773 15.218 9.668 1.00 15.80 96 GLN A N 1
ATOM 694 C CA . GLN A 1 93 ? 11.939 14.163 9.082 1.00 16.73 96 GLN A CA 1
ATOM 695 C C . GLN A 1 93 ? 11.293 13.243 10.095 1.00 17.13 96 GLN A C 1
ATOM 696 O O . GLN A 1 93 ? 10.453 12.405 9.737 1.00 19.08 96 GLN A O 1
ATOM 702 N N . ALA A 1 94 ? 11.653 13.373 11.368 1.00 15.40 97 ALA A N 1
ATOM 703 C CA . ALA A 1 94 ? 11.089 12.499 12.372 1.00 15.13 97 ALA A CA 1
ATOM 704 C C . ALA A 1 94 ? 11.209 13.118 13.742 1.00 14.89 97 ALA A C 1
ATOM 705 O O . ALA A 1 94 ? 12.035 14.030 13.941 1.00 15.53 97 ALA A O 1
ATOM 707 N N . PHE A 1 95 ? 10.388 12.646 14.675 1.00 13.96 98 PHE A N 1
ATOM 708 C CA . PHE A 1 95 ? 10.535 13.097 16.058 1.00 13.04 98 PHE A CA 1
ATOM 709 C C . PHE A 1 95 ? 11.697 12.332 16.692 1.00 14.51 98 PHE A C 1
ATOM 710 O O . PHE A 1 95 ? 11.954 11.142 16.381 1.00 15.13 98 PHE A O 1
ATOM 718 N N . HIS A 1 96 ? 12.432 13.020 17.567 1.00 12.16 99 HIS A N 1
ATOM 719 C CA . HIS A 1 96 ? 13.508 12.408 18.349 1.00 12.58 99 HIS A CA 1
ATOM 720 C C . HIS A 1 96 ? 13.382 12.996 19.741 1.00 11.35 99 HIS A C 1
ATOM 721 O O . HIS A 1 96 ? 12.772 14.054 19.917 1.00 11.91 99 HIS A O 1
ATOM 728 N N . THR A 1 97 ? 13.916 12.287 20.729 1.00 11.93 100 THR A N 1
ATOM 729 C CA . THR A 1 97 ? 13.930 12.792 22.089 1.00 11.14 100 THR A CA 1
ATOM 730 C C . THR A 1 97 ? 15.331 13.327 22.356 1.00 10.42 100 THR A C 1
ATOM 731 O O . THR A 1 97 ? 16.321 12.571 22.421 1.00 12.07 100 THR A O 1
ATOM 735 N N . TYR A 1 98 ? 15.429 14.653 22.503 1.00 8.84 101 TYR A N 1
ATOM 736 C CA . TYR A 1 98 ? 16.712 15.290 22.745 1.00 9.85 101 TYR A CA 1
ATOM 737 C C . TYR A 1 98 ? 16.869 15.478 24.219 1.00 9.39 101 TYR A C 1
ATOM 738 O O . TYR A 1 98 ? 15.963 15.995 24.890 1.00 10.02 101 TYR A O 1
ATOM 747 N N . GLY A 1 99 ? 18.018 15.056 24.737 1.00 9.05 102 GLY A N 1
ATOM 748 C CA . GLY A 1 99 ? 18.283 15.193 26.151 1.00 8.82 102 GLY A CA 1
ATOM 749 C C . GLY A 1 99 ? 19.541 15.976 26.471 1.00 9.02 102 GLY A C 1
ATOM 750 O O . GLY A 1 99 ? 20.561 15.870 25.792 1.00 9.74 102 GLY A O 1
ATOM 751 N N . LEU A 1 100 ? 19.455 16.788 27.512 1.00 9.22 103 LEU A N 1
ATOM 752 C CA . LEU A 1 100 ? 20.613 17.497 28.051 1.00 8.86 103 LEU A CA 1
ATOM 753 C C . LEU A 1 100 ? 20.702 17.178 29.537 1.00 10.11 103 LEU A C 1
ATOM 754 O O . LEU A 1 100 ? 19.676 17.219 30.258 1.00 9.90 103 LEU A O 1
ATOM 759 N N . GLU A 1 101 ? 21.887 16.815 30.004 1.00 9.12 104 GLU A N 1
ATOM 760 C CA . GLU A 1 101 ? 22.115 16.603 31.431 1.00 9.35 104 GLU A CA 1
ATOM 761 C C . GLU A 1 101 ? 23.206 17.575 31.837 1.00 8.90 104 GLU A C 1
ATOM 762 O O . GLU A 1 101 ? 24.204 17.719 31.113 1.00 10.10 104 GLU A O 1
ATOM 768 N N . TRP A 1 102 ? 23.039 18.242 32.961 1.00 8.23 105 TRP A N 1
ATOM 769 C CA . TRP A 1 102 ? 24.007 19.218 33.443 1.00 8.75 105 TRP A CA 1
ATOM 770 C C . TRP A 1 102 ? 24.164 18.998 34.931 1.00 9.73 105 TRP A C 1
ATOM 771 O O . TRP A 1 102 ? 23.222 19.111 35.696 1.00 10.26 105 TRP A O 1
ATOM 782 N N . THR A 1 103 ? 25.388 18.682 35.332 1.00 10.49 106 THR A N 1
ATOM 783 C CA . THR A 1 103 ? 25.675 18.449 36.759 1.00 11.63 106 THR A CA 1
ATOM 784 C C . THR A 1 103 ? 26.959 19.197 37.092 1.00 11.84 106 THR A C 1
ATOM 785 O O . THR A 1 103 ? 27.565 19.789 36.219 1.00 11.44 106 THR A O 1
ATOM 789 N N . PRO A 1 104 ? 27.399 19.144 38.351 1.00 12.08 107 PRO A N 1
ATOM 790 C CA . PRO A 1 104 ? 28.635 19.838 38.708 1.00 12.23 107 PRO A CA 1
ATOM 791 C C . PRO A 1 104 ? 29.820 19.224 37.971 1.00 11.46 107 PRO A C 1
ATOM 792 O O . PRO A 1 104 ? 30.849 19.872 37.814 1.00 14.10 107 PRO A O 1
ATOM 796 N N . ASN A 1 105 ? 29.711 17.974 37.591 1.00 10.69 108 ASN A N 1
ATOM 797 C CA . ASN A 1 105 ? 30.821 17.252 36.961 1.00 11.13 108 ASN A CA 1
ATOM 798 C C . ASN A 1 105 ? 30.835 17.129 35.457 1.00 10.60 108 ASN A C 1
ATOM 799 O O . ASN A 1 105 ? 31.885 16.964 34.876 1.00 10.50 108 ASN A O 1
ATOM 804 N N . TYR A 1 106 ? 29.668 17.162 34.804 1.00 10.06 109 TYR A N 1
ATOM 805 C CA . TYR A 1 106 ? 29.635 16.966 33.381 1.00 9.30 109 TYR A CA 1
ATOM 806 C C . TYR A 1 106 ? 28.388 17.545 32.727 1.00 9.55 109 TYR A C 1
ATOM 807 O O . TYR A 1 106 ? 27.446 17.954 33.426 1.00 10.12 109 TYR A O 1
ATOM 816 N N . VAL A 1 107 ? 28.446 17.628 31.405 1.00 9.38 110 VAL A N 1
ATOM 817 C CA . VAL A 1 107 ? 27.281 17.991 30.593 1.00 8.82 110 VAL A CA 1
ATOM 818 C C . VAL A 1 107 ? 27.207 16.836 29.588 1.00 9.75 110 VAL A C 1
ATOM 819 O O . VAL A 1 107 ? 28.233 16.414 29.037 1.00 9.84 110 VAL A O 1
ATOM 823 N N . ARG A 1 108 ? 26.012 16.297 29.373 1.00 10.06 111 ARG A N 1
ATOM 824 C CA . ARG A 1 108 ? 25.822 15.169 28.461 1.00 9.92 111 ARG A CA 1
ATOM 825 C C . ARG A 1 108 ? 24.672 15.457 27.517 1.00 10.19 111 ARG A C 1
ATOM 826 O O . ARG A 1 108 ? 23.678 16.115 27.902 1.00 10.43 111 ARG A O 1
ATOM 834 N N . TRP A 1 109 ? 24.830 14.986 26.292 1.00 10.22 112 TRP A N 1
ATOM 835 C CA . TRP A 1 109 ? 23.821 15.170 25.246 1.00 9.40 112 TRP A CA 1
ATOM 836 C C . TRP A 1 109 ? 23.392 13.794 24.832 1.00 10.04 112 TRP A C 1
ATOM 837 O O . TRP A 1 109 ? 24.251 12.936 24.570 1.00 11.06 112 TRP A O 1
ATOM 848 N N . THR A 1 110 ? 22.088 13.578 24.747 1.00 10.16 113 THR A N 1
ATOM 849 C CA . THR A 1 110 ? 21.541 12.300 24.289 1.00 11.30 113 THR A CA 1
ATOM 850 C C . THR A 1 110 ? 20.482 12.479 23.212 1.00 12.54 113 THR A C 1
ATOM 851 O O . THR A 1 110 ? 19.801 13.517 23.121 1.00 11.12 113 THR A O 1
ATOM 855 N N . VAL A 1 111 ? 20.363 11.463 22.362 1.00 11.74 114 VAL A N 1
ATOM 856 C CA . VAL A 1 111 ? 19.327 11.439 21.333 1.00 13.19 114 VAL A CA 1
ATOM 857 C C . VAL A 1 111 ? 18.676 10.066 21.482 1.00 14.01 114 VAL A C 1
ATOM 858 O O . VAL A 1 111 ? 19.355 9.031 21.406 1.00 15.12 114 VAL A O 1
ATOM 862 N N . ASP A 1 112 ? 17.376 10.063 21.723 1.00 14.19 115 ASP A N 1
ATOM 863 C CA . ASP A 1 112 ? 16.612 8.822 21.911 1.00 14.64 115 ASP A CA 1
ATOM 864 C C . ASP A 1 112 ? 17.276 7.940 22.978 1.00 15.95 115 ASP A C 1
ATOM 865 O O . ASP A 1 112 ? 17.336 6.708 22.871 1.00 16.27 115 ASP A O 1
ATOM 870 N N . GLY A 1 113 ? 17.787 8.598 24.013 1.00 14.94 116 GLY A N 1
ATOM 871 C CA . GLY A 1 113 ? 18.398 7.899 25.135 1.00 15.56 116 GLY A CA 1
ATOM 872 C C . GLY A 1 113 ? 19.829 7.488 24.969 1.00 16.14 116 GLY A C 1
ATOM 873 O O . GLY A 1 113 ? 20.420 6.951 25.914 1.00 19.54 116 GLY A O 1
ATOM 874 N N . GLN A 1 114 ? 20.404 7.732 23.806 1.00 14.55 117 GLN A N 1
ATOM 875 C CA . GLN A 1 114 ? 21.781 7.347 23.553 1.00 15.99 117 GLN A CA 1
ATOM 876 C C . GLN A 1 114 ? 22.715 8.539 23.608 1.00 15.06 117 GLN A C 1
ATOM 877 O O . GLN A 1 114 ? 22.465 9.575 23.001 1.00 14.66 117 GLN A O 1
ATOM 883 N N . GLU A 1 115 ? 23.797 8.378 24.342 1.00 15.82 118 GLU A N 1
ATOM 884 C CA . GLU A 1 115 ? 24.754 9.454 24.466 1.00 14.57 118 GLU A CA 1
ATOM 885 C C . GLU A 1 115 ? 25.429 9.776 23.153 1.00 15.00 118 GLU A C 1
ATOM 886 O O . GLU A 1 115 ? 25.891 8.879 22.449 1.00 15.57 118 GLU A O 1
ATOM 892 N N . VAL A 1 116 ? 25.503 11.059 22.806 1.00 13.41 119 VAL A N 1
ATOM 893 C CA . VAL A 1 116 ? 26.238 11.451 21.610 1.00 13.90 119 VAL A CA 1
ATOM 894 C C . VAL A 1 116 ? 27.419 12.321 21.992 1.00 13.01 119 VAL A C 1
ATOM 895 O O . VAL A 1 116 ? 28.340 12.523 21.192 1.00 14.04 119 VAL A O 1
ATOM 899 N N . ARG A 1 117 ? 27.420 12.849 23.222 1.00 11.88 120 ARG A N 1
ATOM 900 C CA . ARG A 1 117 ? 28.533 13.667 23.709 1.00 10.95 120 ARG A CA 1
ATOM 901 C C . ARG A 1 117 ? 28.494 13.762 25.226 1.00 11.81 120 ARG A C 1
ATOM 902 O O . ARG A 1 117 ? 27.414 13.808 25.820 1.00 10.65 120 ARG A O 1
ATOM 910 N N . LYS A 1 118 ? 29.664 13.697 25.846 1.00 11.32 121 LYS A N 1
ATOM 911 C CA . LYS A 1 118 ? 29.772 13.954 27.276 1.00 10.86 121 LYS A CA 1
ATOM 912 C C . LYS A 1 118 ? 31.016 14.811 27.446 1.00 12.18 121 LYS A C 1
ATOM 913 O O . LYS A 1 118 ? 32.125 14.430 26.958 1.00 14.25 121 LYS A O 1
ATOM 919 N N . THR A 1 119 ? 30.865 15.968 28.084 1.00 10.19 122 THR A N 1
ATOM 920 C CA . THR A 1 119 ? 31.958 16.908 28.299 1.00 10.52 122 THR A CA 1
ATOM 921 C C . THR A 1 119 ? 32.202 17.151 29.763 1.00 12.25 122 THR A C 1
ATOM 922 O O . THR A 1 119 ? 31.255 17.257 30.549 1.00 11.14 122 THR A O 1
ATOM 926 N N . GLU A 1 120 ? 33.487 17.186 30.129 1.00 11.36 123 GLU A N 1
ATOM 927 C CA . GLU A 1 120 ? 33.935 17.415 31.477 1.00 11.69 123 GLU A CA 1
ATOM 928 C C . GLU A 1 120 ? 34.971 18.533 31.448 1.00 12.58 123 GLU A C 1
ATOM 929 O O . GLU A 1 120 ? 35.322 19.018 30.383 1.00 14.79 123 GLU A O 1
ATOM 935 N N . GLY A 1 121 ? 35.420 18.983 32.598 1.00 12.74 124 GLY A N 1
ATOM 936 C CA . GLY A 1 121 ? 36.510 19.953 32.548 1.00 13.73 124 GLY A CA 1
ATOM 937 C C . GLY A 1 121 ? 36.221 21.424 32.732 1.00 12.96 124 GLY A C 1
ATOM 938 O O . GLY A 1 121 ? 35.307 21.794 33.415 1.00 12.53 124 GLY A O 1
ATOM 939 N N . GLY A 1 122 ? 37.029 22.242 32.062 1.00 13.27 125 GLY A N 1
ATOM 940 C CA . GLY A 1 122 ? 36.978 23.660 32.271 1.00 13.03 125 GLY A CA 1
ATOM 941 C C . GLY A 1 122 ? 35.679 24.384 32.035 1.00 11.12 125 GLY A C 1
ATOM 942 O O . GLY A 1 122 ? 35.263 25.178 32.859 1.00 11.68 125 GLY A O 1
ATOM 943 N N . GLN A 1 123 ? 35.051 24.150 30.901 1.00 11.23 126 GLN A N 1
ATOM 944 C CA . GLN A 1 123 ? 33.806 24.884 30.679 1.00 9.70 126 GLN A CA 1
ATOM 945 C C . GLN A 1 123 ? 32.738 24.406 31.643 1.00 10.51 126 GLN A C 1
ATOM 946 O O . GLN A 1 123 ? 31.970 25.208 32.127 1.00 11.63 126 GLN A O 1
ATOM 952 N N . VAL A 1 124 ? 32.721 23.113 31.940 1.00 10.64 127 VAL A N 1
ATOM 953 C CA . VAL A 1 124 ? 31.726 22.607 32.882 1.00 10.40 127 VAL A CA 1
ATOM 954 C C . VAL A 1 124 ? 31.894 23.271 34.238 1.00 10.94 127 VAL A C 1
ATOM 955 O O . VAL A 1 124 ? 30.899 23.595 34.893 1.00 12.17 127 VAL A O 1
ATOM 959 N N . SER A 1 125 ? 33.148 23.487 34.677 1.00 10.71 128 SER A N 1
ATOM 960 C CA . SER A 1 125 ? 33.381 24.153 35.963 1.00 12.78 128 SER A CA 1
ATOM 961 C C . SER A 1 125 ? 32.875 25.602 35.963 1.00 11.19 128 SER A C 1
ATOM 962 O O . SER A 1 125 ? 32.645 26.200 37.042 1.00 13.10 128 SER A O 1
ATOM 965 N N . ASN A 1 126 ? 32.679 26.166 34.767 1.00 11.90 129 ASN A N 1
ATOM 966 C CA . ASN A 1 126 ? 32.213 27.527 34.668 1.00 12.28 129 ASN A CA 1
ATOM 967 C C . ASN A 1 126 ? 30.741 27.697 34.348 1.00 11.59 129 ASN A C 1
ATOM 968 O O . ASN A 1 126 ? 30.278 28.808 34.143 1.00 13.06 129 ASN A O 1
ATOM 973 N N . LEU A 1 127 ? 30.005 26.595 34.353 1.00 10.68 130 LEU A N 1
ATOM 974 C CA . LEU A 1 127 ? 28.545 26.674 34.169 1.00 10.74 130 LEU A CA 1
ATOM 975 C C . LEU A 1 127 ? 27.977 26.806 35.587 1.00 10.73 130 LEU A C 1
ATOM 976 O O . LEU A 1 127 ? 27.355 25.882 36.125 1.00 12.21 130 LEU A O 1
ATOM 981 N N . THR A 1 128 ? 28.238 27.967 36.194 1.00 11.74 131 THR A N 1
ATOM 982 C CA . THR A 1 128 ? 27.778 28.219 37.551 1.00 12.36 131 THR A CA 1
ATOM 983 C C . THR A 1 128 ? 26.393 28.863 37.535 1.00 11.49 131 THR A C 1
ATOM 984 O O . THR A 1 128 ? 25.908 29.263 36.488 1.00 11.45 131 THR A O 1
ATOM 988 N N . GLY A 1 129 ? 25.743 28.938 38.686 1.00 11.26 132 GLY A N 1
ATOM 989 C CA . GLY A 1 129 ? 24.438 29.586 38.700 1.00 11.88 132 GLY A CA 1
ATOM 990 C C . GLY A 1 129 ? 23.329 28.721 38.103 1.00 11.32 132 GLY A C 1
ATOM 991 O O . GLY A 1 129 ? 23.396 27.504 38.122 1.00 11.92 132 GLY A O 1
ATOM 992 N N . THR A 1 130 ? 22.313 29.388 37.581 1.00 9.31 133 THR A N 1
ATOM 993 C CA . THR A 1 130 ? 21.132 28.731 37.069 1.00 10.03 133 THR A CA 1
ATOM 994 C C . THR A 1 130 ? 20.953 28.942 35.576 1.00 9.80 133 THR A C 1
ATOM 995 O O . THR A 1 130 ? 21.547 29.845 34.984 1.00 9.36 133 THR A O 1
ATOM 999 N N . GLN A 1 131 ? 20.132 28.083 34.981 1.00 9.05 134 GLN A N 1
ATOM 1000 C CA . GLN A 1 131 ? 19.788 28.195 33.554 1.00 8.56 134 GLN A CA 1
ATOM 1001 C C . GLN A 1 131 ? 18.339 27.775 33.368 1.00 8.01 134 GLN A C 1
ATOM 1002 O O . GLN A 1 131 ? 17.835 26.888 34.056 1.00 9.54 134 GLN A O 1
ATOM 1008 N N . GLY A 1 132 ? 17.664 28.471 32.453 1.00 7.89 135 GLY A N 1
ATOM 1009 C CA . GLY A 1 132 ? 16.328 28.062 32.052 1.00 7.95 135 GLY A CA 1
ATOM 1010 C C . GLY A 1 132 ? 16.434 27.210 30.786 1.00 7.76 135 GLY A C 1
ATOM 1011 O O . GLY A 1 132 ? 17.490 27.130 30.169 1.00 9.32 135 GLY A O 1
ATOM 1012 N N . LEU A 1 133 ? 15.345 26.555 30.415 1.00 8.30 136 LEU A N 1
ATOM 1013 C CA . LEU A 1 133 ? 15.275 25.696 29.236 1.00 6.64 136 LEU A CA 1
ATOM 1014 C C . LEU A 1 133 ? 14.563 26.490 28.150 1.00 7.20 136 LEU A C 1
ATOM 1015 O O . LEU A 1 133 ? 13.469 27.031 28.361 1.00 8.61 136 LEU A O 1
ATOM 1020 N N . ARG A 1 134 ? 15.189 26.540 26.979 1.00 6.71 137 ARG A N 1
ATOM 1021 C CA . ARG A 1 134 ? 14.647 27.329 25.873 1.00 6.52 137 ARG A CA 1
ATOM 1022 C C . ARG A 1 134 ? 14.687 26.591 24.551 1.00 7.13 137 ARG A C 1
ATOM 1023 O O . ARG A 1 134 ? 15.435 25.611 24.385 1.00 8.28 137 ARG A O 1
ATOM 1031 N N . PHE A 1 135 ? 13.887 27.062 23.602 1.00 7.80 138 PHE A N 1
ATOM 1032 C CA . PHE A 1 135 ? 13.836 26.493 22.275 1.00 7.48 138 PHE A CA 1
ATOM 1033 C C . PHE A 1 135 ? 13.632 27.641 21.346 1.00 8.43 138 PHE A C 1
ATOM 1034 O O . PHE A 1 135 ? 12.780 28.493 21.635 1.00 9.29 138 PHE A O 1
ATOM 1042 N N . ASN A 1 136 ? 14.370 27.720 20.244 1.00 7.42 139 ASN A N 1
ATOM 1043 C CA . ASN A 1 136 ? 14.097 28.821 19.338 1.00 7.94 139 ASN A CA 1
ATOM 1044 C C . ASN A 1 136 ? 14.286 28.431 17.890 1.00 7.93 139 ASN A C 1
ATOM 1045 O O . ASN A 1 136 ? 14.773 27.356 17.576 1.00 9.09 139 ASN A O 1
ATOM 1050 N N . LEU A 1 137 ? 13.791 29.302 17.005 1.00 9.88 140 LEU A N 1
ATOM 1051 C CA . LEU A 1 137 ? 13.775 29.011 15.559 1.00 9.06 140 LEU A CA 1
ATOM 1052 C C . LEU A 1 137 ? 14.017 30.343 14.888 1.00 9.06 140 LEU A C 1
ATOM 1053 O O . LEU A 1 137 ? 13.237 31.304 15.078 1.00 8.92 140 LEU A O 1
ATOM 1058 N N . TRP A 1 138 ? 15.110 30.416 14.133 1.00 8.26 141 TRP A N 1
ATOM 1059 C CA . TRP A 1 138 ? 15.541 31.692 13.572 1.00 9.37 141 TRP A CA 1
ATOM 1060 C C . TRP A 1 138 ? 16.422 31.417 12.374 1.00 9.76 141 TRP A C 1
ATOM 1061 O O . TRP A 1 138 ? 16.509 30.298 11.910 1.00 10.35 141 TRP A O 1
ATOM 1072 N N . SER A 1 139 ? 17.064 32.460 11.859 1.00 10.14 142 SER A N 1
ATOM 1073 C CA . SER A 1 139 ? 17.950 32.312 10.701 1.00 9.91 142 SER A CA 1
ATOM 1074 C C . SER A 1 139 ? 19.173 33.166 10.956 1.00 9.87 142 SER A C 1
ATOM 1075 O O . SER A 1 139 ? 19.052 34.351 11.313 1.00 10.62 142 SER A O 1
ATOM 1078 N N . SER A 1 140 ? 20.339 32.547 10.804 1.00 10.46 143 SER A N 1
ATOM 1079 C CA . SER A 1 140 ? 21.593 33.236 11.029 1.00 11.89 143 SER A CA 1
ATOM 1080 C C . SER A 1 140 ? 22.115 33.891 9.766 1.00 12.86 143 SER A C 1
ATOM 1081 O O . SER A 1 140 ? 22.039 33.316 8.671 1.00 13.82 143 SER A O 1
ATOM 1084 N N . GLU A 1 141 ? 22.675 35.080 9.953 1.00 13.36 144 GLU A N 1
ATOM 1085 C CA . GLU A 1 141 ? 23.307 35.811 8.854 1.00 15.93 144 GLU A CA 1
ATOM 1086 C C . GLU A 1 141 ? 24.668 35.242 8.437 1.00 16.67 144 GLU A C 1
ATOM 1087 O O . GLU A 1 141 ? 25.258 35.689 7.441 1.00 18.07 144 GLU A O 1
ATOM 1093 N N . SER A 1 142 ? 25.179 34.260 9.168 1.00 14.74 145 SER A N 1
ATOM 1094 C CA . SER A 1 142 ? 26.454 33.623 8.809 1.00 15.53 145 SER A CA 1
ATOM 1095 C C . SER A 1 142 ? 26.191 32.468 7.847 1.00 16.23 145 SER A C 1
ATOM 1096 O O . SER A 1 142 ? 25.812 31.362 8.255 1.00 16.40 145 SER A O 1
ATOM 1099 N N . ALA A 1 143 ? 26.342 32.720 6.546 1.00 16.38 146 ALA A N 1
ATOM 1100 C CA . ALA A 1 143 ? 26.100 31.695 5.557 1.00 15.61 146 ALA A CA 1
ATOM 1101 C C . ALA A 1 143 ? 27.049 30.511 5.687 1.00 14.47 146 ALA A C 1
ATOM 1102 O O . ALA A 1 143 ? 26.687 29.386 5.372 1.00 15.29 146 ALA A O 1
ATOM 1104 N N . ALA A 1 144 ? 28.267 30.763 6.151 1.00 15.50 147 ALA A N 1
ATOM 1105 C CA . ALA A 1 144 ? 29.196 29.662 6.327 1.00 17.25 147 ALA A CA 1
ATOM 1106 C C . ALA A 1 144 ? 28.713 28.641 7.367 1.00 16.99 147 ALA A C 1
ATOM 1107 O O . ALA A 1 144 ? 28.946 27.441 7.250 1.00 16.67 147 ALA A O 1
ATOM 1109 N N . TRP A 1 145 ? 28.005 29.144 8.374 1.00 15.85 148 TRP A N 1
ATOM 1110 C CA . TRP A 1 145 ? 27.535 28.300 9.472 1.00 14.40 148 TRP A CA 1
ATOM 1111 C C . TRP A 1 145 ? 26.274 27.511 9.165 1.00 13.87 148 TRP A C 1
ATOM 1112 O O . TRP A 1 145 ? 26.179 26.305 9.446 1.00 14.32 148 TRP A O 1
ATOM 1123 N N . VAL A 1 146 ? 25.313 28.187 8.539 1.00 13.34 149 VAL A N 1
ATOM 1124 C CA . VAL A 1 146 ? 24.018 27.560 8.277 1.00 12.68 149 VAL A CA 1
ATOM 1125 C C . VAL A 1 146 ? 23.562 27.443 6.839 1.00 11.23 149 VAL A C 1
ATOM 1126 O O . VAL A 1 146 ? 22.532 26.821 6.568 1.00 12.37 149 VAL A O 1
ATOM 1130 N N . GLY A 1 147 ? 24.369 28.011 5.931 1.00 13.84 150 GLY A N 1
ATOM 1131 C CA . GLY A 1 147 ? 24.006 28.012 4.518 1.00 14.18 150 GLY A CA 1
ATOM 1132 C C . GLY A 1 147 ? 23.299 29.301 4.154 1.00 15.13 150 GLY A C 1
ATOM 1133 O O . GLY A 1 147 ? 22.790 30.028 5.015 1.00 14.02 150 GLY A O 1
ATOM 1134 N N . GLN A 1 148 ? 23.291 29.644 2.861 1.00 14.67 151 GLN A N 1
ATOM 1135 C CA . GLN A 1 148 ? 22.556 30.835 2.442 1.00 14.45 151 GLN A CA 1
ATOM 1136 C C . GLN A 1 148 ? 21.084 30.623 2.755 1.00 13.63 151 GLN A C 1
ATOM 1137 O O . GLN A 1 148 ? 20.557 29.527 2.554 1.00 14.74 151 GLN A O 1
ATOM 1143 N N . PHE A 1 149 ? 20.419 31.681 3.205 1.00 12.85 152 PHE A N 1
ATOM 1144 C CA . PHE A 1 149 ? 19.014 31.579 3.581 1.00 13.27 152 PHE A CA 1
ATOM 1145 C C . PHE A 1 149 ? 18.086 31.455 2.378 1.00 13.39 152 PHE A C 1
ATOM 1146 O O . PHE A 1 149 ? 18.033 32.367 1.527 1.00 13.89 152 PHE A O 1
ATOM 1154 N N . ASP A 1 150 ? 17.363 30.337 2.300 1.00 12.67 153 ASP A N 1
ATOM 1155 C CA . ASP A 1 150 ? 16.450 30.088 1.185 1.00 13.48 153 ASP A CA 1
ATOM 1156 C C . ASP A 1 150 ? 15.027 30.455 1.591 1.00 13.57 153 ASP A C 1
ATOM 1157 O O . ASP A 1 150 ? 14.252 29.636 2.125 1.00 13.33 153 ASP A O 1
ATOM 1162 N N . GLU A 1 151 ? 14.662 31.697 1.292 1.00 12.78 154 GLU A N 1
ATOM 1163 C CA . GLU A 1 151 ? 13.351 32.175 1.659 1.00 12.26 154 GLU A CA 1
ATOM 1164 C C . GLU A 1 151 ? 12.186 31.420 1.040 1.00 11.91 154 GLU A C 1
ATOM 1165 O O . GLU A 1 151 ? 11.076 31.428 1.578 1.00 12.47 154 GLU A O 1
ATOM 1171 N N . SER A 1 152 ? 12.427 30.781 -0.104 1.00 12.13 155 SER A N 1
ATOM 1172 C CA . SER A 1 152 ? 11.373 30.025 -0.755 1.00 12.87 155 SER A CA 1
ATOM 1173 C C . SER A 1 152 ? 10.941 28.811 0.036 1.00 13.07 155 SER A C 1
ATOM 1174 O O . SER A 1 152 ? 9.911 28.235 -0.265 1.00 14.26 155 SER A O 1
ATOM 1177 N N . LYS A 1 153 ? 11.718 28.439 1.056 1.00 12.26 156 LYS A N 1
ATOM 1178 C CA . LYS A 1 153 ? 11.367 27.276 1.874 1.00 13.74 156 LYS A CA 1
ATOM 1179 C C . LYS A 1 153 ? 10.446 27.633 3.036 1.00 13.25 156 LYS A C 1
ATOM 1180 O O . LYS A 1 153 ? 9.967 26.751 3.764 1.00 14.92 156 LYS A O 1
ATOM 1186 N N . LEU A 1 154 ? 10.148 28.918 3.180 1.00 13.28 157 LEU A N 1
ATOM 1187 C CA . LEU A 1 154 ? 9.281 29.377 4.275 1.00 12.32 157 LEU A CA 1
ATOM 1188 C C . LEU A 1 154 ? 7.834 29.167 3.899 1.00 13.60 157 LEU A C 1
ATOM 1189 O O . LEU A 1 154 ? 7.497 29.227 2.715 1.00 14.48 157 LEU A O 1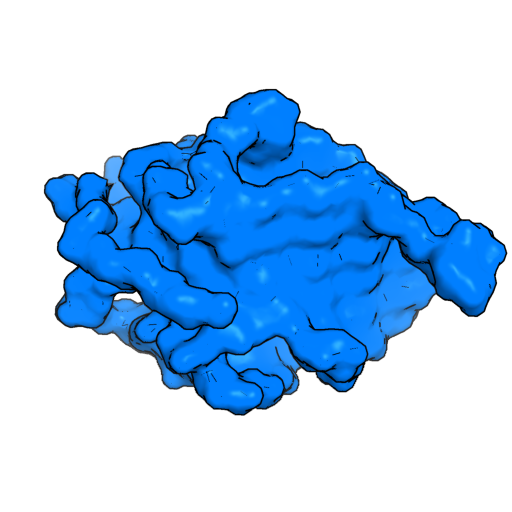
ATOM 1194 N N . PRO A 1 155 ? 6.952 28.950 4.874 1.00 12.67 158 PRO A N 1
ATOM 1195 C CA . PRO A 1 155 ? 7.229 28.891 6.314 1.00 12.67 158 PRO A CA 1
ATOM 1196 C C . PRO A 1 155 ? 7.774 27.544 6.764 1.00 13.16 158 PRO A C 1
ATOM 1197 O O . PRO A 1 155 ? 7.581 26.502 6.113 1.00 14.29 158 PRO A O 1
ATOM 1201 N N . LEU A 1 156 ? 8.453 27.571 7.913 1.00 11.92 159 LEU A N 1
ATOM 1202 C CA . LEU A 1 156 ? 9.015 26.341 8.493 1.00 11.79 159 LEU A CA 1
ATOM 1203 C C . LEU A 1 156 ? 8.507 26.229 9.926 1.00 10.42 159 LEU A C 1
ATOM 1204 O O . LEU A 1 156 ? 8.278 27.238 10.579 1.00 11.12 159 LEU A O 1
ATOM 1209 N N . PHE A 1 157 ? 8.419 25.002 10.420 1.00 10.64 160 PHE A N 1
ATOM 1210 C CA . PHE A 1 157 ? 7.857 24.744 11.754 1.00 11.03 160 PHE A CA 1
ATOM 1211 C C . PHE A 1 157 ? 8.649 23.734 12.537 1.00 10.80 160 PHE A C 1
ATOM 1212 O O . PHE A 1 157 ? 9.104 22.711 11.995 1.00 13.00 160 PHE A O 1
ATOM 1220 N N . GLN A 1 158 ? 8.801 24.033 13.828 1.00 10.36 161 GLN A N 1
ATOM 1221 C CA . GLN A 1 158 ? 9.465 23.090 14.754 1.00 10.18 161 GLN A CA 1
ATOM 1222 C C . GLN A 1 158 ? 8.340 22.640 15.701 1.00 10.50 161 GLN A C 1
ATOM 1223 O O . GLN A 1 158 ? 7.638 23.455 16.294 1.00 10.56 161 GLN A O 1
ATOM 1229 N N . PHE A 1 159 ? 8.190 21.324 15.851 1.00 10.67 162 PHE A N 1
ATOM 1230 C CA . PHE A 1 159 ? 7.139 20.765 16.684 1.00 10.07 162 PHE A CA 1
ATOM 1231 C C . PHE A 1 159 ? 7.663 20.185 17.968 1.00 9.92 162 PHE A C 1
ATOM 1232 O O . PHE A 1 159 ? 8.570 19.341 17.929 1.00 10.72 162 PHE A O 1
ATOM 1240 N N . ILE A 1 160 ? 7.074 20.581 19.080 1.00 10.04 163 ILE A N 1
ATOM 1241 C CA . ILE A 1 160 ? 7.508 20.062 20.365 1.00 9.88 163 ILE A CA 1
ATOM 1242 C C . ILE A 1 160 ? 6.301 19.323 20.952 1.00 10.26 163 ILE A C 1
ATOM 1243 O O . ILE A 1 160 ? 5.284 19.935 21.278 1.00 10.17 163 ILE A O 1
ATOM 1248 N N . ASN A 1 161 ? 6.427 17.999 21.085 1.00 9.37 164 ASN A N 1
ATOM 1249 C CA . ASN A 1 161 ? 5.320 17.165 21.587 1.00 10.33 164 ASN A CA 1
ATOM 1250 C C . ASN A 1 161 ? 5.204 17.202 23.116 1.00 10.28 164 ASN A C 1
ATOM 1251 O O . ASN A 1 161 ? 4.099 17.198 23.677 1.00 11.42 164 ASN A O 1
ATOM 1256 N N . TRP A 1 162 ? 6.355 17.175 23.795 1.00 9.37 165 TRP A N 1
ATOM 1257 C CA . TRP A 1 162 ? 6.378 1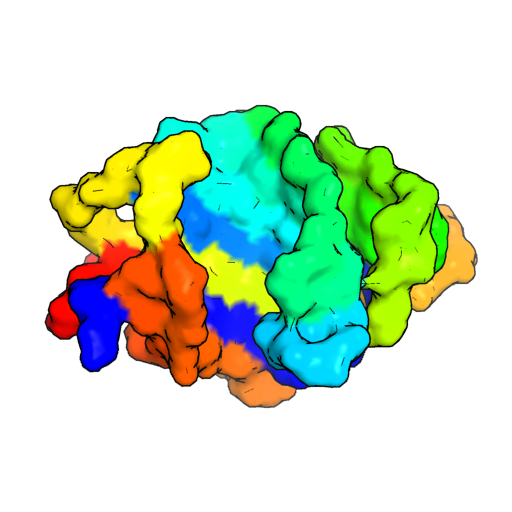7.214 25.257 1.00 9.41 165 TRP A CA 1
ATOM 1258 C C . TRP A 1 162 ? 7.786 17.570 25.714 1.00 8.35 165 TRP A C 1
ATOM 1259 O O . TRP A 1 162 ? 8.765 17.437 24.939 1.00 9.81 165 TRP A O 1
ATOM 1270 N N . VAL A 1 163 ? 7.850 17.993 26.967 1.00 9.01 166 VAL A N 1
ATOM 1271 C CA . VAL A 1 163 ? 9.104 18.321 27.644 1.00 9.29 166 VAL A CA 1
ATOM 1272 C C . VAL A 1 163 ? 9.050 17.682 29.023 1.00 9.22 166 VAL A C 1
ATOM 1273 O O . VAL A 1 163 ? 7.993 17.694 29.671 1.00 10.36 166 VAL A O 1
ATOM 1277 N N . LYS A 1 164 ? 10.173 17.106 29.450 1.00 9.06 167 LYS A N 1
ATOM 1278 C CA . LYS A 1 164 ? 10.329 16.589 30.813 1.00 9.84 167 LYS A CA 1
ATOM 1279 C C . LYS A 1 164 ? 11.550 17.255 31.456 1.00 9.60 167 LYS A C 1
ATOM 1280 O O . LYS A 1 164 ? 12.621 17.297 30.847 1.00 9.79 167 LYS A O 1
ATOM 1286 N N . VAL A 1 165 ? 11.395 17.770 32.661 1.00 8.61 168 VAL A N 1
ATOM 1287 C CA . VAL A 1 165 ? 12.484 18.371 33.411 1.00 8.03 168 VAL A CA 1
ATOM 1288 C C . VAL A 1 165 ? 12.645 17.557 34.688 1.00 10.27 168 VAL A C 1
ATOM 1289 O O . VAL A 1 165 ? 11.671 17.233 35.378 1.00 10.33 168 VAL A O 1
ATOM 1293 N N . TYR A 1 166 ? 13.889 17.225 34.990 1.00 9.78 169 TYR A N 1
ATOM 1294 C CA . TYR A 1 166 ? 14.239 16.433 36.162 1.00 9.55 169 TYR A CA 1
ATOM 1295 C C . TYR A 1 166 ? 15.168 17.230 37.037 1.00 11.48 169 TYR A C 1
ATOM 1296 O O . TYR A 1 166 ? 16.079 17.937 36.542 1.00 10.87 169 TYR A O 1
ATOM 1305 N N . LYS A 1 167 ? 14.997 17.086 38.352 1.00 10.13 170 LYS A N 1
ATOM 1306 C CA . LYS A 1 167 ? 15.888 17.719 39.308 1.00 11.21 170 LYS A CA 1
ATOM 1307 C C . LYS A 1 167 ? 17.132 16.850 39.460 1.00 10.10 170 LYS A C 1
ATOM 1308 O O . LYS A 1 167 ? 17.088 15.633 39.285 1.00 10.19 170 LYS A O 1
ATOM 1314 N N . TYR A 1 168 ? 18.248 17.536 39.731 1.00 10.26 171 TYR A N 1
ATOM 1315 C CA . TYR A 1 168 ? 19.505 16.841 40.019 1.00 10.02 171 TYR A CA 1
ATOM 1316 C C . TYR A 1 168 ? 19.397 16.384 41.481 1.00 9.64 171 TYR A C 1
ATOM 1317 O O . TYR A 1 168 ? 19.306 17.207 42.389 1.00 11.55 171 TYR A O 1
ATOM 1326 N N . THR A 1 169 ? 19.377 15.064 41.636 1.00 10.76 172 THR A N 1
ATOM 1327 C CA . THR A 1 169 ? 19.198 14.434 42.955 1.00 12.88 172 THR A CA 1
ATOM 1328 C C . THR A 1 169 ? 20.252 13.337 42.984 1.00 13.82 172 THR A C 1
ATOM 1329 O O . THR A 1 169 ? 19.933 12.149 42.852 1.00 13.91 172 THR A O 1
ATOM 1333 N N . PRO A 1 170 ? 21.523 13.721 43.184 1.00 14.06 173 PRO A N 1
ATOM 1334 C CA . PRO A 1 170 ? 22.607 12.743 43.181 1.00 15.18 173 PRO A CA 1
ATOM 1335 C C . PRO A 1 170 ? 22.418 11.533 44.066 1.00 15.63 173 PRO A C 1
ATOM 1336 O O . PRO A 1 170 ? 22.212 11.640 45.273 1.00 16.65 173 PRO A O 1
ATOM 1340 N N . GLY A 1 171 ? 22.452 10.383 43.415 1.00 16.77 174 GLY A N 1
ATOM 1341 C CA . GLY A 1 171 ? 22.301 9.117 44.112 1.00 19.31 174 GLY A CA 1
ATOM 1342 C C . GLY A 1 171 ? 20.911 8.862 44.651 1.00 21.30 174 GLY A C 1
ATOM 1343 O O . GLY A 1 171 ? 20.717 7.901 45.398 1.00 22.87 174 GLY A O 1
ATOM 1344 N N . GLN A 1 172 ? 19.929 9.681 44.276 1.00 20.91 175 GLN A N 1
ATOM 1345 C CA . GLN A 1 172 ? 18.580 9.477 44.780 1.00 20.90 175 GLN A CA 1
ATOM 1346 C C . GLN A 1 172 ? 17.515 9.281 43.707 1.00 21.24 175 GLN A C 1
ATOM 1347 O O . GLN A 1 172 ? 16.332 9.199 44.033 1.00 22.93 175 GLN A O 1
ATOM 1353 N N . GLY A 1 173 ? 17.916 9.207 42.445 1.00 20.41 176 GLY A N 1
ATOM 1354 C CA . GLY A 1 173 ? 16.934 8.971 41.393 1.00 21.91 176 GLY A CA 1
ATOM 1355 C C . GLY A 1 173 ? 16.583 7.485 41.294 1.00 23.54 176 GLY A C 1
ATOM 1356 O O . GLY A 1 173 ? 17.106 6.674 42.065 1.00 25.17 176 GLY A O 1
ATOM 1357 N N . GLU A 1 174 ? 15.697 7.125 40.364 1.00 24.89 177 GLU A N 1
ATOM 1358 C CA . GLU A 1 174 ? 15.307 5.720 40.188 1.00 25.27 177 GLU A CA 1
ATOM 1359 C C . GLU A 1 174 ? 16.537 4.844 39.997 1.00 25.44 177 GLU A C 1
ATOM 1360 O O . GLU A 1 174 ? 17.401 5.122 39.145 1.00 25.31 177 GLU A O 1
ATOM 1366 N N . GLY A 1 175 ? 16.628 3.787 40.797 1.00 26.22 178 GLY A N 1
ATOM 1367 C CA . GLY A 1 175 ? 17.760 2.888 40.697 1.00 26.02 178 GLY A CA 1
ATOM 1368 C C . GLY A 1 175 ? 19.088 3.544 41.001 1.00 26.50 178 GLY A C 1
ATOM 1369 O O . GLY A 1 175 ? 20.092 3.244 40.338 1.00 29.69 178 GLY A O 1
ATOM 1370 N N . GLY A 1 176 ? 19.097 4.452 41.975 1.00 26.36 179 GLY A N 1
ATOM 1371 C CA . GLY A 1 176 ? 20.333 5.117 42.346 1.00 25.11 179 GLY A CA 1
ATOM 1372 C C . GLY A 1 176 ? 20.923 6.082 41.333 1.00 24.32 179 GLY A C 1
ATOM 1373 O O . GLY A 1 176 ? 22.098 6.494 41.476 1.00 25.50 179 GLY A O 1
ATOM 1374 N N . SER A 1 177 ? 20.141 6.415 40.298 1.00 23.55 180 SER A N 1
ATOM 1375 C CA . SER A 1 177 ? 20.576 7.367 39.280 1.00 21.56 180 SER A CA 1
ATOM 1376 C C . SER A 1 177 ? 20.595 8.762 39.912 1.00 18.80 180 SER A C 1
ATOM 1377 O O . SER A 1 1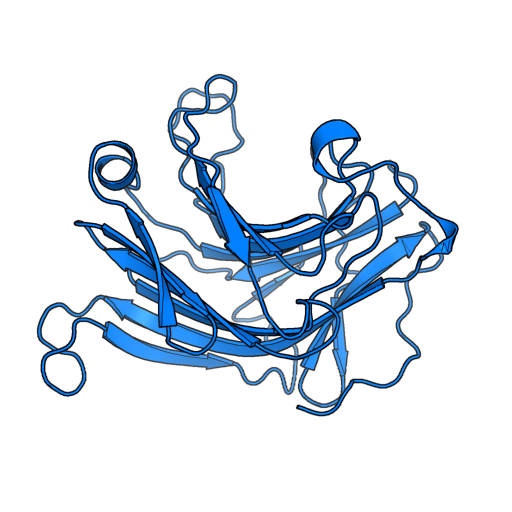77 ? 20.233 8.934 41.085 1.00 18.04 180 SER A O 1
ATOM 1380 N N . ASP A 1 178 ? 20.991 9.763 39.119 1.00 16.83 181 ASP A N 1
ATOM 1381 C CA . ASP A 1 178 ? 21.159 11.117 39.655 1.00 15.22 181 ASP A CA 1
ATOM 1382 C C . ASP A 1 178 ? 20.102 12.166 39.371 1.00 12.43 181 ASP A C 1
ATOM 1383 O O . ASP A 1 178 ? 20.285 13.337 39.735 1.00 12.77 181 ASP A O 1
ATOM 1388 N N . PHE A 1 179 ? 18.996 11.735 38.766 1.00 11.39 182 PHE A N 1
ATOM 1389 C CA . PHE A 1 179 ? 17.906 12.678 38.451 1.00 10.92 182 PHE A CA 1
ATOM 1390 C C . PHE A 1 179 ? 16.562 12.108 38.864 1.00 12.16 182 PHE A C 1
ATOM 1391 O O . PHE A 1 179 ? 16.347 10.878 38.801 1.00 14.77 182 PHE A O 1
ATOM 1399 N N . THR A 1 180 ? 15.671 13.013 39.231 1.00 12.23 183 THR A N 1
ATOM 1400 C CA . THR A 1 180 ? 14.312 12.639 39.607 1.00 12.74 183 THR A CA 1
ATOM 1401 C C . THR A 1 180 ? 13.387 13.558 38.807 1.00 10.78 183 THR A C 1
ATOM 1402 O O . THR A 1 180 ? 13.501 14.774 38.887 1.00 11.76 183 THR A O 1
ATOM 1406 N N . LEU A 1 181 ? 12.427 12.957 38.105 1.00 11.11 184 LEU A N 1
ATOM 1407 C CA . LEU A 1 181 ? 11.503 13.749 37.291 1.00 10.48 184 LEU A CA 1
ATOM 1408 C C . LEU A 1 181 ? 10.815 14.773 38.180 1.00 11.72 184 LEU A C 1
ATOM 1409 O O . LEU A 1 181 ? 10.348 14.452 39.302 1.00 12.63 184 LEU A O 1
ATOM 1414 N N . ASP A 1 182 ? 10.756 16.012 37.709 1.00 10.21 185 ASP A N 1
ATOM 1415 C CA . ASP A 1 182 ? 10.161 17.098 38.439 1.00 10.63 185 ASP A CA 1
ATOM 1416 C C . ASP A 1 182 ? 8.808 17.415 37.793 1.00 9.76 185 ASP A C 1
ATOM 1417 O O . ASP A 1 182 ? 7.789 17.453 38.491 1.00 11.91 185 ASP A O 1
ATOM 1422 N N . TRP A 1 183 ? 8.778 17.680 36.495 1.00 9.17 186 TRP A N 1
ATOM 1423 C CA . TRP A 1 183 ? 7.516 17.945 35.827 1.00 9.99 186 TRP A CA 1
ATOM 1424 C C . TRP A 1 183 ? 7.585 17.591 34.362 1.00 10.78 186 TRP A C 1
ATOM 1425 O O . TRP A 1 183 ? 8.677 17.503 33.748 1.00 9.99 186 TRP A O 1
ATOM 1436 N N . THR A 1 184 ? 6.406 17.345 33.804 1.00 10.46 187 THR A N 1
ATOM 1437 C CA . THR A 1 184 ? 6.241 17.078 32.389 1.00 11.06 187 THR A CA 1
ATOM 1438 C C . THR A 1 184 ? 5.233 18.076 31.850 1.00 10.22 187 THR A C 1
ATOM 1439 O O . THR A 1 184 ? 4.292 18.455 32.570 1.00 10.46 187 THR A O 1
ATOM 1443 N N . ASP A 1 185 ? 5.470 18.569 30.637 1.00 8.98 188 ASP A N 1
ATOM 1444 C CA . ASP A 1 185 ? 4.448 19.399 29.988 1.00 9.34 188 ASP A CA 1
ATOM 1445 C C . ASP A 1 185 ? 4.179 18.684 28.662 1.00 9.29 188 ASP A C 1
ATOM 1446 O O . ASP A 1 185 ? 5.047 18.540 27.803 1.00 10.51 188 ASP A O 1
ATOM 1451 N N . ASN A 1 186 ? 2.954 18.170 28.513 1.00 9.69 189 ASN A N 1
ATOM 1452 C CA . ASN A 1 186 ? 2.546 17.483 27.298 1.00 10.42 189 ASN A CA 1
ATOM 1453 C C . ASN A 1 186 ? 2.047 18.407 26.194 1.00 10.27 189 ASN A C 1
ATOM 1454 O O . ASN A 1 186 ? 1.672 17.954 25.126 1.00 11.71 189 ASN A O 1
ATOM 1459 N N . PHE A 1 187 ? 2.058 19.699 26.464 1.00 10.46 190 PHE A N 1
ATOM 1460 C CA . PHE A 1 187 ? 1.635 20.704 25.500 1.00 10.99 190 PHE A CA 1
ATOM 1461 C C . PHE A 1 187 ? 0.235 20.606 24.951 1.00 12.35 190 PHE A C 1
ATOM 1462 O O . PHE A 1 187 ? -0.029 20.959 23.795 1.00 12.66 190 PHE A O 1
ATOM 1470 N N . ASP A 1 188 ? -0.683 20.176 25.809 1.00 12.07 191 ASP A N 1
ATOM 1471 C CA . ASP A 1 188 ? -2.094 20.218 25.404 1.00 12.39 191 ASP A CA 1
ATOM 1472 C C . ASP A 1 188 ? -2.506 21.677 25.334 1.00 13.45 191 ASP A C 1
ATOM 1473 O O . ASP A 1 188 ? -3.508 22.012 24.679 1.00 13.64 191 ASP A O 1
ATOM 1478 N N . THR A 1 189 ? -1.773 22.560 26.009 1.00 13.02 192 THR A N 1
ATOM 1479 C CA . THR A 1 189 ? -2.034 23.998 25.945 1.00 15.59 192 THR A CA 1
ATOM 1480 C C . THR A 1 189 ? -0.690 24.661 26.131 1.00 14.41 192 THR A C 1
ATOM 1481 O O . THR A 1 189 ? 0.302 23.988 26.408 1.00 13.61 192 THR A O 1
ATOM 1485 N N . PHE A 1 190 ? -0.694 25.976 25.986 1.00 14.28 193 PHE A N 1
ATOM 1486 C CA . PHE A 1 190 ? 0.453 26.810 26.304 1.00 13.18 193 PHE A CA 1
ATOM 1487 C C . PHE A 1 190 ? 0.227 27.210 27.776 1.00 14.19 193 PHE A C 1
ATOM 1488 O O . PHE A 1 190 ? -0.741 27.931 28.122 1.00 14.70 193 PHE A O 1
ATOM 1496 N N . ASP A 1 191 ? 1.095 26.716 28.660 1.00 12.88 194 ASP A N 1
ATOM 1497 C CA . ASP A 1 191 ? 0.979 27.004 30.092 1.00 12.19 194 ASP A CA 1
ATOM 1498 C C . ASP A 1 191 ? 1.776 28.255 30.426 1.00 12.94 194 ASP A C 1
ATOM 1499 O O . ASP A 1 191 ? 2.998 28.202 30.633 1.00 12.09 194 ASP A O 1
ATOM 1504 N N . GLY A 1 192 ? 1.082 29.385 30.478 1.00 13.08 195 GLY A N 1
ATOM 1505 C CA . GLY A 1 192 ? 1.704 30.657 30.762 1.00 13.23 195 GLY A CA 1
ATOM 1506 C C . GLY A 1 192 ? 2.228 30.835 32.185 1.00 12.52 195 GLY A C 1
ATOM 1507 O O . GLY A 1 192 ? 2.879 31.853 32.475 1.00 14.78 195 GLY A O 1
ATOM 1508 N N . SER A 1 193 ? 1.950 29.881 33.070 1.00 14.01 196 SER A N 1
ATOM 1509 C CA . SER A 1 193 ? 2.509 29.955 34.409 1.00 14.85 196 SER A CA 1
ATOM 1510 C C . SER A 1 193 ? 3.895 29.300 34.387 1.00 13.77 196 SER A C 1
ATOM 1511 O O . SER A 1 193 ? 4.668 29.477 35.326 1.00 15.90 196 SER A O 1
ATOM 1514 N N . ARG A 1 194 ? 4.200 28.580 33.305 1.00 11.89 197 ARG A N 1
ATOM 1515 C CA . ARG A 1 194 ? 5.479 27.873 33.160 1.00 11.73 197 ARG A CA 1
ATOM 1516 C C . ARG A 1 194 ? 6.402 28.478 32.093 1.00 10.25 197 ARG A C 1
ATOM 1517 O O . ARG A 1 194 ? 7.625 28.536 32.267 1.00 9.51 197 ARG A O 1
ATOM 1525 N N . TRP A 1 195 ? 5.812 28.915 30.994 1.00 9.66 198 TRP A N 1
ATOM 1526 C CA . TRP A 1 195 ? 6.572 29.385 29.836 1.00 9.74 198 TRP A CA 1
ATOM 1527 C C . TRP A 1 195 ? 6.323 30.806 29.432 1.00 10.01 198 TRP A C 1
ATOM 1528 O O . TRP A 1 195 ? 5.250 31.360 29.698 1.00 12.58 198 TRP A O 1
ATOM 1539 N N . GLY A 1 196 ? 7.346 31.378 28.786 1.00 11.36 199 GLY A N 1
ATOM 1540 C CA . GLY A 1 196 ? 7.248 32.702 28.185 1.00 11.08 199 GLY A CA 1
ATOM 1541 C C . GLY A 1 196 ? 7.498 32.562 26.687 1.00 11.19 199 GLY A C 1
ATOM 1542 O O . GLY A 1 196 ? 8.032 31.540 26.220 1.00 12.00 199 GLY A O 1
ATOM 1543 N N . LYS A 1 197 ? 7.074 33.574 25.938 1.00 11.47 200 LYS A N 1
ATOM 1544 C CA . LYS A 1 197 ? 7.252 33.642 24.473 1.00 12.35 200 LYS A CA 1
ATOM 1545 C C . LYS A 1 197 ? 8.153 34.855 24.244 1.00 13.84 200 LYS A C 1
ATOM 1546 O O . LYS A 1 197 ? 7.803 35.971 24.639 1.00 13.74 200 LYS A O 1
ATOM 1552 N N . GLY A 1 198 ? 9.310 34.655 23.635 1.00 13.03 201 GLY A N 1
ATOM 1553 C CA . GLY A 1 198 ? 10.214 35.772 23.439 1.00 14.61 201 GLY A CA 1
ATOM 1554 C C . GLY A 1 198 ? 9.794 36.764 22.369 1.00 13.99 201 GLY A C 1
ATOM 1555 O O . GLY A 1 198 ? 9.226 36.398 21.336 1.00 14.53 201 GLY A O 1
ATOM 1556 N N . ASP A 1 199 ? 10.075 38.032 22.643 1.00 15.04 202 ASP A N 1
ATOM 1557 C CA . ASP A 1 199 ? 9.802 39.132 21.708 1.00 15.03 202 ASP A CA 1
ATOM 1558 C C . ASP A 1 199 ? 11.039 40.007 21.702 1.00 15.37 202 ASP A C 1
ATOM 1559 O O . ASP A 1 199 ? 11.137 40.999 22.426 1.00 17.08 202 ASP A O 1
ATOM 1564 N N . PHE A 1 200 ? 12.034 39.600 20.909 1.00 13.54 203 PHE A N 1
ATOM 1565 C CA . PHE A 1 200 ? 13.305 40.313 20.843 1.00 13.92 203 PHE A CA 1
ATOM 1566 C C . PHE A 1 200 ? 14.122 39.757 19.701 1.00 13.20 203 PHE A C 1
ATOM 1567 O O . PHE A 1 200 ? 13.692 38.807 19.024 1.00 12.96 203 PHE A O 1
ATOM 1575 N N . THR A 1 201 ? 15.296 40.322 19.490 1.00 13.10 204 THR A N 1
ATOM 1576 C CA . THR A 1 201 ? 16.196 39.815 18.472 1.00 13.59 204 THR A CA 1
ATOM 1577 C C . THR A 1 201 ? 17.647 40.072 18.937 1.00 15.19 204 THR A C 1
ATOM 1578 O O . THR A 1 201 ? 17.872 40.534 20.068 1.00 16.75 204 THR A O 1
ATOM 1582 N N . PHE A 1 202 ? 18.617 39.747 18.101 1.00 14.72 205 PHE A N 1
ATOM 1583 C CA . PHE A 1 202 ? 20.015 39.987 18.428 1.00 16.12 205 PHE A CA 1
ATOM 1584 C C . PHE A 1 202 ? 20.807 40.068 17.147 1.00 16.81 205 PHE A C 1
ATOM 1585 O O . PHE A 1 202 ? 20.343 39.639 16.077 1.00 15.60 205 PHE A O 1
ATOM 1593 N N . ASP A 1 203 ? 22.006 40.631 17.225 1.00 18.15 206 ASP A N 1
ATOM 1594 C CA . ASP A 1 203 ? 22.834 40.786 16.039 1.00 19.62 206 ASP A CA 1
ATOM 1595 C C . ASP A 1 203 ? 23.244 39.443 15.434 1.00 18.45 206 ASP A C 1
ATOM 1596 O O . ASP A 1 203 ? 23.687 38.532 16.137 1.00 20.39 206 ASP A O 1
ATOM 1601 N N . GLY A 1 204 ? 23.100 39.321 14.121 1.00 17.68 207 GLY A N 1
ATOM 1602 C CA . GLY A 1 204 ? 23.447 38.068 13.475 1.00 16.07 207 GLY A CA 1
ATOM 1603 C C . GLY A 1 204 ? 22.213 37.223 13.215 1.00 15.30 207 GLY A C 1
ATOM 1604 O O . GLY A 1 204 ? 22.291 36.211 12.522 1.00 15.16 207 GLY A O 1
ATOM 1605 N N . ASN A 1 205 ? 21.091 37.648 13.771 1.00 14.67 208 ASN A N 1
ATOM 1606 C CA . ASN A 1 205 ? 19.819 36.939 13.592 1.00 12.43 208 ASN A CA 1
ATOM 1607 C C . ASN A 1 205 ? 19.003 37.805 12.659 1.00 13.25 208 ASN A C 1
ATOM 1608 O O . ASN A 1 205 ? 18.750 38.971 12.952 1.00 14.87 208 ASN A O 1
ATOM 1613 N N . ARG A 1 206 ? 18.610 37.269 11.513 1.00 11.83 209 ARG A N 1
ATOM 1614 C CA . ARG A 1 206 ? 17.823 38.108 10.612 1.00 11.99 209 ARG A CA 1
ATOM 1615 C C . ARG A 1 206 ? 16.334 38.132 10.918 1.00 11.81 209 ARG A C 1
ATOM 1616 O O . ARG A 1 206 ? 15.547 38.705 10.174 1.00 12.94 209 ARG A O 1
ATOM 1624 N N . VAL A 1 207 ? 15.917 37.537 12.032 1.00 11.26 210 VAL A N 1
ATOM 1625 C CA . VAL A 1 207 ? 14.499 37.514 12.361 1.00 11.04 210 VAL A CA 1
ATOM 1626 C C . VAL A 1 207 ? 14.238 38.166 13.706 1.00 11.73 210 VAL A C 1
ATOM 1627 O O . VAL A 1 207 ? 15.146 38.261 14.555 1.00 12.08 210 VAL A O 1
ATOM 1631 N N . ASP A 1 208 ? 13.014 38.643 13.863 1.00 10.78 211 ASP A N 1
ATOM 1632 C CA . ASP A 1 208 ? 12.561 39.106 15.163 1.00 12.17 211 ASP A CA 1
ATOM 1633 C C . ASP A 1 208 ? 11.852 37.884 15.752 1.00 12.06 211 ASP A C 1
ATOM 1634 O O . ASP A 1 208 ? 10.965 37.283 15.114 1.00 11.63 211 ASP A O 1
ATOM 1639 N N . LEU A 1 209 ? 12.268 37.470 16.958 1.00 11.49 212 LEU A N 1
ATOM 1640 C CA . LEU A 1 209 ? 11.576 36.374 17.647 1.00 12.35 212 LEU A CA 1
ATOM 1641 C C . LEU A 1 209 ? 10.287 37.023 18.156 1.00 12.91 212 LEU A C 1
ATOM 1642 O O . LEU A 1 209 ? 10.351 38.098 18.793 1.00 14.07 212 LEU A O 1
ATOM 1647 N N . THR A 1 210 ? 9.147 36.392 17.896 1.00 11.33 213 THR A N 1
ATOM 1648 C CA . THR A 1 210 ? 7.891 37.008 18.264 1.00 12.25 213 THR A CA 1
ATOM 1649 C C . THR A 1 210 ? 6.878 36.055 18.838 1.00 13.51 213 THR A C 1
ATOM 1650 O O . THR A 1 210 ? 6.820 34.891 18.434 1.00 12.09 213 THR A O 1
ATOM 1654 N N . ASP A 1 211 ? 6.046 36.557 19.753 1.00 13.74 214 ASP A N 1
ATOM 1655 C CA . ASP A 1 211 ? 5.026 35.691 20.308 1.00 14.83 214 ASP A CA 1
ATOM 1656 C C . ASP A 1 211 ? 3.975 35.268 19.277 1.00 15.12 214 ASP A C 1
ATOM 1657 O O . ASP A 1 211 ? 3.231 34.312 19.486 1.00 18.19 214 ASP A O 1
ATOM 1662 N N . LYS A 1 212 ? 3.952 35.926 18.120 1.00 14.56 215 LYS A N 1
ATOM 1663 C CA . LYS A 1 212 ? 2.993 35.575 17.094 1.00 14.19 215 LYS A CA 1
ATOM 1664 C C . LYS A 1 212 ? 3.272 34.207 16.501 1.00 14.11 215 LYS A C 1
ATOM 1665 O O . LYS A 1 212 ? 2.365 33.553 15.937 1.00 15.09 215 LYS A O 1
ATOM 1671 N N . ASN A 1 213 ? 4.520 33.758 16.630 1.00 14.32 216 ASN A N 1
ATOM 1672 C CA . ASN A 1 213 ? 4.865 32.509 16.014 1.00 12.89 216 ASN A CA 1
ATOM 1673 C C . ASN A 1 213 ? 5.047 31.306 16.940 1.00 12.30 216 ASN A C 1
ATOM 1674 O O . ASN A 1 213 ? 5.821 30.386 16.643 1.00 11.90 216 ASN A O 1
ATOM 1679 N N . ILE A 1 214 ? 4.344 31.340 18.070 1.00 12.35 217 ILE A N 1
ATOM 1680 C CA . ILE A 1 214 ? 4.276 30.169 18.946 1.00 13.37 217 ILE A CA 1
ATOM 1681 C C . ILE A 1 214 ? 2.785 29.790 18.851 1.00 14.87 217 ILE A C 1
ATOM 1682 O O . ILE A 1 214 ? 1.900 30.657 19.065 1.00 17.10 217 ILE A O 1
ATOM 1687 N N . TYR A 1 215 ? 2.501 28.541 18.482 1.00 14.58 218 TYR A N 1
ATOM 1688 C CA . TYR A 1 215 ? 1.130 28.042 18.317 1.00 15.08 218 TYR A CA 1
ATOM 1689 C C . TYR A 1 215 ? 0.923 26.812 19.178 1.00 15.36 218 TYR A C 1
ATOM 1690 O O . TYR A 1 215 ? 1.858 26.056 19.444 1.00 13.43 218 TYR A O 1
ATOM 1699 N N . SER A 1 216 ? -0.317 26.593 19.604 1.00 17.50 219 SER A N 1
ATOM 1700 C CA . SER A 1 216 ? -0.630 25.415 20.411 1.00 18.01 219 SER A CA 1
ATOM 1701 C C . SER A 1 216 ? -1.706 24.707 19.608 1.00 18.57 219 SER A C 1
ATOM 1702 O O . SER A 1 216 ? -2.778 25.268 19.392 1.00 20.13 219 SER A O 1
ATOM 1705 N N . ARG A 1 217 ? -1.426 23.494 19.161 1.00 16.45 220 ARG A N 1
ATOM 1706 C CA . ARG A 1 217 ? -2.383 22.735 18.359 1.00 18.63 220 ARG A CA 1
ATOM 1707 C C . ARG A 1 217 ? -2.188 21.245 18.503 1.00 18.60 220 ARG A C 1
ATOM 1708 O O . ARG A 1 217 ? -1.069 20.747 18.448 1.00 17.57 220 ARG A O 1
ATOM 1716 N N . ASP A 1 218 ? -3.300 20.540 18.676 1.00 18.73 221 ASP A N 1
ATOM 1717 C CA . ASP A 1 218 ? -3.295 19.101 18.723 1.00 19.18 221 ASP A CA 1
ATOM 1718 C C . ASP A 1 218 ? -2.228 18.455 19.561 1.00 16.99 221 ASP A C 1
ATOM 1719 O O . ASP A 1 218 ? -1.551 17.537 19.094 1.00 19.84 221 ASP A O 1
ATOM 1724 N N . GLY A 1 219 ? -2.069 18.964 20.777 1.00 15.75 222 GLY A N 1
ATOM 1725 C CA . GLY A 1 219 ? -1.107 18.362 21.687 1.00 15.31 222 GLY A CA 1
ATOM 1726 C C . GLY A 1 219 ? 0.339 18.738 21.487 1.00 15.37 222 GLY A C 1
ATOM 1727 O O . GLY A 1 219 ? 1.197 18.133 22.102 1.00 14.62 222 GLY A O 1
ATOM 1728 N N . MET A 1 220 ? 0.603 19.676 20.593 1.00 13.71 223 MET A N 1
ATOM 1729 C CA . MET A 1 220 ? 1.971 20.123 20.374 1.00 14.65 223 MET A CA 1
ATOM 1730 C C . MET A 1 220 ? 2.128 21.614 20.435 1.00 13.72 223 MET A C 1
ATOM 1731 O O . MET A 1 220 ? 1.206 22.376 20.215 1.00 13.11 223 MET A O 1
ATOM 1736 N N . LEU A 1 221 ? 3.333 22.041 20.767 1.00 12.45 224 LEU A N 1
ATOM 1737 C CA . LEU A 1 221 ? 3.643 23.454 20.735 1.00 13.42 224 LEU A CA 1
ATOM 1738 C C . LEU A 1 221 ? 4.390 23.581 19.407 1.00 14.57 224 LEU A C 1
ATOM 1739 O O . LEU A 1 221 ? 5.261 22.777 19.105 1.00 15.04 224 LEU A O 1
ATOM 1744 N N . ILE A 1 222 ? 4.079 24.614 18.638 1.00 12.22 225 ILE A N 1
ATOM 1745 C CA . ILE A 1 222 ? 4.710 24.810 17.346 1.00 12.45 225 ILE A CA 1
ATOM 1746 C C . ILE A 1 222 ? 5.406 26.148 17.305 1.00 12.34 225 ILE A C 1
ATOM 1747 O O . ILE A 1 222 ? 4.832 27.173 17.673 1.00 14.13 225 ILE A O 1
ATOM 1752 N N . LEU A 1 223 ? 6.670 26.117 16.913 1.00 10.64 226 LEU A N 1
ATOM 1753 C CA . LEU A 1 223 ? 7.434 27.342 16.703 1.00 9.91 226 LEU A CA 1
ATOM 1754 C C . LEU A 1 223 ? 7.479 27.512 15.174 1.00 9.60 226 LEU A C 1
ATOM 1755 O O . LEU A 1 223 ? 7.737 26.573 14.441 1.00 10.64 226 LEU A O 1
ATOM 1760 N N . ALA A 1 224 ? 7.223 28.738 14.707 1.00 10.06 227 ALA A N 1
ATOM 1761 C CA . ALA A 1 224 ? 7.255 29.005 13.268 1.00 11.29 227 ALA A CA 1
ATOM 1762 C C . ALA A 1 224 ? 8.262 30.048 12.846 1.00 10.31 227 ALA A C 1
ATOM 1763 O O . ALA A 1 224 ? 8.601 30.980 13.601 1.00 10.51 227 ALA A O 1
ATOM 1765 N N . LEU A 1 225 ? 8.763 29.863 11.626 1.00 9.69 228 LEU A N 1
ATOM 1766 C CA . LEU A 1 225 ? 9.672 30.827 10.997 1.00 10.29 228 LEU A CA 1
ATOM 1767 C C . LEU A 1 225 ? 8.939 31.224 9.714 1.00 10.80 228 LEU A C 1
ATOM 1768 O O . LEU A 1 225 ? 8.687 30.388 8.825 1.00 11.03 228 LEU A O 1
ATOM 1773 N N . THR A 1 226 ? 8.591 32.505 9.632 1.00 9.95 229 THR A N 1
ATOM 1774 C CA . THR A 1 226 ? 7.828 33.000 8.490 1.00 11.07 229 THR A CA 1
ATOM 1775 C C . THR A 1 226 ? 8.350 34.326 8.045 1.00 11.33 229 THR A C 1
ATOM 1776 O O . THR A 1 226 ? 9.151 34.980 8.705 1.00 10.90 229 THR A O 1
ATOM 1780 N N . ARG A 1 227 ? 7.907 34.719 6.857 1.00 11.11 230 ARG A N 1
ATOM 1781 C CA . ARG A 1 227 ? 8.209 36.055 6.394 1.00 10.61 230 ARG A CA 1
ATOM 1782 C C . ARG A 1 227 ? 7.381 36.974 7.287 1.00 12.60 230 ARG A C 1
ATOM 1783 O O . ARG A 1 227 ? 6.301 36.599 7.764 1.00 12.26 230 ARG A O 1
ATOM 1791 N N . LYS A 1 228 ? 7.899 38.189 7.527 1.00 12.77 231 LYS A N 1
ATOM 1792 C CA . LYS A 1 228 ? 7.168 39.142 8.359 1.00 14.89 231 LYS A CA 1
ATOM 1793 C C . LYS A 1 228 ? 5.837 39.410 7.681 1.00 15.74 231 LYS A C 1
ATOM 1794 O O . LYS A 1 228 ? 5.737 39.604 6.450 1.00 16.19 231 LYS A O 1
ATOM 1800 N N . GLY A 1 229 ? 4.788 39.406 8.476 1.00 15.61 232 GLY A N 1
ATOM 1801 C CA . GLY A 1 229 ? 3.480 39.623 7.902 1.00 16.61 232 GLY A CA 1
ATOM 1802 C C . GLY A 1 229 ? 2.777 38.359 7.438 1.00 16.41 232 GLY A C 1
ATOM 1803 O O . GLY A 1 229 ? 1.613 38.428 7.052 1.00 19.23 232 GLY A O 1
ATOM 1804 N N . GLN A 1 230 ? 3.454 37.208 7.442 1.00 15.78 233 GLN A N 1
ATOM 1805 C CA . GLN A 1 230 ? 2.847 35.945 7.045 1.00 15.69 233 GLN A CA 1
ATOM 1806 C C . GLN A 1 230 ? 2.879 34.968 8.222 1.00 16.84 233 GLN A C 1
ATOM 1807 O O . GLN A 1 230 ? 3.084 33.768 8.035 1.00 16.33 233 GLN A O 1
ATOM 1813 N N . GLU A 1 231 ? 2.667 35.500 9.418 1.00 15.88 234 GLU A N 1
ATOM 1814 C CA . GLU A 1 231 ? 2.683 34.667 10.632 1.00 17.30 234 GLU A CA 1
ATOM 1815 C C . GLU A 1 231 ? 1.413 33.845 10.811 1.00 18.56 234 GLU A C 1
ATOM 1816 O O . GLU A 1 231 ? 0.415 34.349 11.317 1.00 20.78 234 GLU A O 1
ATOM 1822 N N . SER A 1 232 ? 1.438 32.597 10.362 1.00 20.34 235 SER A N 1
ATOM 1823 C CA . SER A 1 232 ? 0.297 31.718 10.533 1.00 20.60 235 SER A CA 1
ATOM 1824 C C . SER A 1 232 ? 0.792 30.286 10.482 1.00 20.81 235 SER A C 1
ATOM 1825 O O . SER A 1 232 ? 1.898 30.001 9.977 1.00 21.56 235 SER A O 1
ATOM 1828 N N . PHE A 1 233 ? -0.009 29.397 11.056 1.00 22.33 236 PHE A N 1
ATOM 1829 C CA . PHE A 1 233 ? 0.256 27.973 11.006 1.00 22.62 236 PHE A CA 1
ATOM 1830 C C . PHE A 1 233 ? -1.082 27.337 10.581 1.00 24.44 236 PHE A C 1
ATOM 1831 O O . PHE A 1 233 ? -2.024 27.262 11.375 1.00 26.92 236 PHE A O 1
ATOM 1839 N N . ASN A 1 234 ? -1.167 26.910 9.328 1.00 26.64 237 ASN A N 1
ATOM 1840 C CA . ASN A 1 234 ? -2.393 26.271 8.831 1.00 27.24 237 ASN A CA 1
ATOM 1841 C C . ASN A 1 234 ? -2.047 24.948 8.177 1.00 27.72 237 ASN A C 1
ATOM 1842 O O . ASN A 1 234 ? -2.539 24.617 7.092 1.00 29.90 237 ASN A O 1
ATOM 1847 N N . GLY A 1 235 ? -1.157 24.202 8.820 1.00 27.92 238 GLY A N 1
ATOM 1848 C CA . GLY A 1 235 ? -0.784 22.910 8.303 1.00 27.27 238 GLY A CA 1
ATOM 1849 C C . GLY A 1 235 ? -1.317 21.899 9.288 1.00 26.27 238 GLY A C 1
ATOM 1850 O O . GLY A 1 235 ? -2.044 22.252 10.236 1.00 27.83 238 GLY A O 1
ATOM 1851 N N . GLN A 1 236 ? -0.965 20.638 9.077 1.00 26.86 239 GLN A N 1
ATOM 1852 C CA . GLN A 1 236 ? -1.396 19.593 9.985 1.00 25.56 239 GLN A CA 1
ATOM 1853 C C . GLN A 1 236 ? -0.257 19.268 10.922 1.00 25.42 239 GLN A C 1
ATOM 1854 O O . GLN A 1 236 ? 0.903 19.226 10.497 1.00 27.11 239 GLN A O 1
ATOM 1860 N N . VAL A 1 237 ? -0.576 19.071 12.198 1.00 24.76 240 VAL A N 1
ATOM 1861 C CA . VAL A 1 237 ? 0.458 18.703 13.148 1.00 23.04 240 VAL A CA 1
ATOM 1862 C C . VAL A 1 237 ? 0.765 17.238 12.838 1.00 22.67 240 VAL A C 1
ATOM 1863 O O . VAL A 1 237 ? -0.164 16.423 12.726 1.00 22.90 240 VAL A O 1
ATOM 1867 N N . PRO A 1 238 ? 2.053 16.882 12.676 1.00 21.93 241 PRO A N 1
ATOM 1868 C CA . PRO A 1 238 ? 2.450 15.494 12.385 1.00 22.39 241 PRO A CA 1
ATOM 1869 C C . PRO A 1 238 ? 2.135 14.602 13.586 1.00 22.32 241 PRO A C 1
ATOM 1870 O O . PRO A 1 238 ? 2.063 15.081 14.713 1.00 24.02 241 PRO A O 1
ATOM 1874 N N . ARG A 1 239 ? 1.938 13.311 13.351 1.00 22.67 242 ARG A N 1
ATOM 1875 C CA . ARG A 1 239 ? 1.649 12.375 14.436 1.00 22.76 242 ARG A CA 1
ATOM 1876 C C . ARG A 1 239 ? 2.984 11.853 14.998 1.00 21.22 242 ARG A C 1
ATOM 1877 O O . ARG A 1 239 ? 3.969 11.724 14.279 1.00 23.34 242 ARG A O 1
ATOM 1885 N N . ASP A 1 240 ? 3.028 11.604 16.297 1.00 22.25 243 ASP A N 1
ATOM 1886 C CA . ASP A 1 240 ? 4.266 11.082 16.846 1.00 20.74 243 ASP A CA 1
ATOM 1887 C C . ASP A 1 240 ? 4.091 9.663 17.399 1.00 22.18 243 ASP A C 1
ATOM 1888 O O . ASP A 1 240 ? 3.313 9.457 18.334 1.00 26.69 243 ASP A O 1
#

Sequence (240 aa):
AKDFSGAELYTLEEVQYGKFEARMKMAAASGTVSSMFLYQNGSEIADGRPWVEVDIEVLGKNPGSFQSNIITGKAGAQKTSEKHHAVSPAADQAFHTYGLEWTPNYVRWTVDGQEVRKTEGGQVSNLTGTQGLRFNLWSSESAAWVGQFDESKLPLFQFINWVKVYKYTPGQGEGGSDFTLDWTDNFDTFDGSRWGKGDFTFDGNRVDLTDKNIYSRDGMLILALTRKGQESFNGQVPRD

Organism: Fibrobacter succinogenes (strain ATCC 19169 / S85) (NCBI:txid59374)